Protein AF-A0A8X7U1P2-F1 (afdb_monomer_lite)

InterPro domains:
  IPR008591 GINS complex subunit Sld5 [PTHR21206] (61-214)
  IPR021151 GINS subunit, domain A [PF05916] (132-197)
  IPR036224 GINS, helical bundle-like domain superfamily [SSF158573] (78-210)
  IPR038749 GINS complex protein Sld5, alpha-helical domain [cd11711] (82-200)

Foldseek 3Di:
DDDDDDDDDDDDPDDDPDDDPDPPPPDDPLLVVVCVVPVDDPVVSVVVVVVVVVVVVVVVVVVVVVPPDDPPVVVVVVPCPLLNVLVVLLVCLLRDLAQAADPVVSLVVLVVVLVVLVVVLVVCVVVVPDPVVSVVSVVVSVVSVCSSVSSVVSNLVRCLVCLLVCVVDPVSVNRDDPVSNVSSVVSVVVVLVVCQVPPLVVDDPVRNDPSVVVD

pLDDT: mean 76.62, std 22.88, range [31.09, 98.25]

Structure (mmCIF, N/CA/C/O backbone):
data_AF-A0A8X7U1P2-F1
#
_entry.id   AF-A0A8X7U1P2-F1
#
loop_
_atom_site.group_PDB
_atom_site.id
_atom_site.type_symbol
_atom_site.label_atom_id
_atom_site.label_alt_id
_atom_site.label_comp_id
_atom_site.label_asym_id
_atom_site.label_entity_id
_atom_site.label_seq_id
_atom_site.pdbx_PDB_ins_code
_atom_site.Cartn_x
_atom_site.Cartn_y
_atom_site.Cartn_z
_atom_site.occupancy
_atom_site.B_iso_or_equiv
_atom_site.auth_seq_id
_atom_site.auth_comp_id
_atom_site.auth_asym_id
_atom_site.auth_atom_id
_atom_site.pdbx_PDB_model_num
ATOM 1 N N . MET A 1 1 ? -89.491 -0.467 7.105 1.00 36.22 1 MET A N 1
ATOM 2 C CA . MET A 1 1 ? -90.296 -1.597 6.590 1.00 36.22 1 MET A CA 1
ATOM 3 C C . MET A 1 1 ? -89.654 -2.106 5.305 1.00 36.22 1 MET A C 1
ATOM 5 O O . MET A 1 1 ? -89.439 -1.279 4.438 1.00 36.22 1 MET A O 1
ATOM 9 N N . ARG A 1 2 ? -89.363 -3.421 5.239 1.00 35.81 2 ARG A N 1
ATOM 10 C CA . ARG A 1 2 ? -89.472 -4.329 4.066 1.00 35.81 2 ARG A CA 1
ATOM 11 C C . ARG A 1 2 ? -88.849 -3.853 2.735 1.00 35.81 2 ARG A C 1
ATOM 13 O O . ARG A 1 2 ? -89.347 -2.921 2.133 1.00 35.81 2 ARG A O 1
ATOM 20 N N . HIS A 1 3 ? -87.725 -4.419 2.287 1.00 36.16 3 HIS A N 1
ATOM 21 C CA . HIS A 1 3 ? -87.561 -5.649 1.464 1.00 36.16 3 HIS A CA 1
ATOM 22 C C . HIS A 1 3 ? -86.930 -5.222 0.118 1.00 36.16 3 HIS A C 1
ATOM 24 O O . HIS A 1 3 ? -87.474 -4.367 -0.562 1.00 36.16 3 HIS A O 1
ATOM 30 N N . LEU A 1 4 ? -85.653 -5.545 -0.129 1.00 37.44 4 LEU A N 1
ATOM 31 C CA . LEU A 1 4 ? -85.166 -6.703 -0.907 1.00 37.44 4 LEU A CA 1
ATOM 32 C C . LEU A 1 4 ? -85.674 -6.733 -2.359 1.00 37.44 4 LEU A C 1
ATOM 34 O O . LEU A 1 4 ? -86.851 -7.002 -2.571 1.00 37.44 4 LEU A O 1
ATOM 38 N N . ASN A 1 5 ? -84.766 -6.588 -3.339 1.00 32.84 5 ASN A N 1
ATOM 39 C CA . ASN A 1 5 ? -84.363 -7.715 -4.200 1.00 32.84 5 ASN A CA 1
ATOM 40 C C . ASN A 1 5 ? -83.304 -7.355 -5.272 1.00 32.84 5 ASN A C 1
ATOM 42 O O . ASN A 1 5 ? -83.537 -6.488 -6.101 1.00 32.84 5 ASN A O 1
ATOM 46 N N . THR A 1 6 ? -82.187 -8.109 -5.221 1.00 41.03 6 THR A N 1
ATOM 47 C CA . THR A 1 6 ? -81.435 -8.796 -6.311 1.00 41.03 6 THR A CA 1
ATOM 48 C C . THR A 1 6 ? -80.969 -7.992 -7.542 1.00 41.03 6 THR A C 1
ATOM 50 O O . THR A 1 6 ? -81.719 -7.219 -8.105 1.00 41.03 6 THR A O 1
ATOM 53 N N . VAL A 1 7 ? -79.745 -8.161 -8.060 1.00 39.25 7 VAL A N 1
ATOM 54 C CA . VAL A 1 7 ? -79.280 -9.357 -8.794 1.00 39.25 7 VAL A CA 1
ATOM 55 C C . VAL A 1 7 ? -77.752 -9.513 -8.720 1.00 39.25 7 VAL A C 1
ATOM 57 O O . VAL A 1 7 ? -76.987 -8.559 -8.647 1.00 39.25 7 VAL A O 1
ATOM 60 N N . TRP A 1 8 ? -77.347 -10.779 -8.726 1.00 31.09 8 TRP A N 1
ATOM 61 C CA . TRP A 1 8 ? -75.999 -11.320 -8.694 1.00 31.09 8 TRP A CA 1
ATOM 62 C C . TRP A 1 8 ? -75.150 -11.004 -9.936 1.00 31.09 8 TRP A C 1
ATOM 64 O O . TRP A 1 8 ? -75.587 -11.236 -11.058 1.00 31.09 8 TRP A O 1
ATOM 74 N N . ALA A 1 9 ? -73.871 -10.695 -9.720 1.00 37.59 9 ALA A N 1
ATOM 75 C CA . ALA A 1 9 ? -72.794 -11.128 -10.605 1.00 37.59 9 ALA A CA 1
ATOM 76 C C . ALA A 1 9 ? -71.622 -11.608 -9.739 1.00 37.59 9 ALA A C 1
ATOM 78 O O . ALA A 1 9 ? -70.936 -10.836 -9.073 1.00 37.59 9 ALA A O 1
ATOM 79 N N . LYS A 1 10 ? -71.454 -12.930 -9.708 1.00 41.12 10 LYS A N 1
ATOM 80 C CA . LYS A 1 10 ? -70.290 -13.612 -9.154 1.00 41.12 10 LYS A CA 1
ATOM 81 C C . LYS A 1 10 ? -69.106 -13.388 -10.095 1.00 41.12 10 LYS A C 1
ATOM 83 O O . LYS A 1 10 ? -69.122 -13.930 -11.193 1.00 41.12 10 LYS A O 1
ATOM 88 N N . THR A 1 11 ? -68.055 -12.728 -9.618 1.00 37.03 11 THR A N 1
ATOM 89 C CA . THR A 1 11 ? -66.701 -12.959 -10.137 1.00 37.03 11 THR A CA 1
ATOM 90 C C . THR A 1 11 ? -65.763 -13.155 -8.958 1.00 37.03 11 THR A C 1
ATOM 92 O O . THR A 1 11 ? -65.252 -12.217 -8.355 1.00 37.03 11 THR A O 1
ATOM 95 N N . THR A 1 12 ? -65.575 -14.418 -8.598 1.00 37.50 12 THR A N 1
ATOM 96 C CA . THR A 1 12 ? -64.535 -14.868 -7.681 1.00 37.50 12 THR A CA 1
ATOM 97 C C . THR A 1 12 ? -63.193 -14.766 -8.408 1.00 37.50 12 THR A C 1
ATOM 99 O O . THR A 1 12 ? -62.860 -15.650 -9.192 1.00 37.50 12 THR A O 1
ATOM 102 N N . ILE A 1 13 ? -62.414 -13.707 -8.171 1.00 36.09 13 ILE A N 1
ATOM 103 C CA . ILE A 1 13 ? -60.981 -13.724 -8.494 1.00 36.09 13 ILE A CA 1
ATOM 104 C C . ILE A 1 13 ? -60.263 -14.269 -7.266 1.00 36.09 13 ILE A C 1
ATOM 106 O O . ILE A 1 13 ? -60.098 -13.607 -6.245 1.00 36.09 13 ILE A O 1
ATOM 110 N N . THR A 1 14 ? -59.902 -15.541 -7.368 1.00 40.97 14 THR A N 1
ATOM 111 C CA . THR A 1 14 ? -59.084 -16.272 -6.409 1.00 40.97 14 THR A CA 1
ATOM 112 C C . THR A 1 14 ? -57.728 -15.592 -6.235 1.00 40.97 14 THR A C 1
ATOM 114 O O . THR A 1 14 ? -56.960 -15.484 -7.192 1.00 40.97 14 THR A O 1
ATOM 117 N N . LEU A 1 15 ? -57.406 -15.206 -5.000 1.00 38.78 15 LEU A N 1
ATOM 118 C CA . LEU A 1 15 ? -56.040 -14.941 -4.559 1.00 38.78 15 LEU A CA 1
ATOM 119 C C . LEU A 1 15 ? -55.185 -16.197 -4.800 1.00 38.78 15 LEU A C 1
ATOM 121 O O . LEU A 1 15 ? -55.429 -17.244 -4.200 1.00 38.78 15 LEU A O 1
ATOM 125 N N . ARG A 1 16 ? -54.163 -16.094 -5.656 1.00 33.75 16 ARG A N 1
ATOM 126 C CA . ARG A 1 16 ? -52.987 -16.972 -5.599 1.00 33.75 16 ARG A CA 1
ATOM 127 C C . ARG A 1 16 ? -51.753 -16.115 -5.319 1.00 33.75 16 ARG A C 1
ATOM 129 O O . ARG A 1 16 ? -51.439 -15.254 -6.139 1.00 33.75 16 ARG A O 1
ATOM 136 N N . PRO A 1 17 ? -51.015 -16.366 -4.225 1.00 44.47 17 PRO A N 1
ATOM 137 C CA . PRO A 1 17 ? -49.672 -15.844 -4.071 1.00 44.47 17 PRO A CA 1
ATOM 138 C C . PRO A 1 17 ? -48.761 -16.730 -4.921 1.00 44.47 17 PRO A C 1
ATOM 140 O O . PRO A 1 17 ? -48.526 -17.892 -4.598 1.00 44.47 17 PRO A O 1
ATOM 143 N N . ASN A 1 18 ? -48.300 -16.229 -6.064 1.00 33.19 18 ASN A N 1
ATOM 144 C CA . ASN A 1 18 ? -47.325 -16.963 -6.859 1.00 33.19 18 ASN A CA 1
ATOM 145 C C . ASN A 1 18 ? -46.391 -16.004 -7.594 1.00 33.19 18 ASN A C 1
ATOM 147 O O . ASN A 1 18 ? -46.670 -15.593 -8.717 1.00 33.19 18 ASN A O 1
ATOM 151 N N . LYS A 1 19 ? -45.274 -15.659 -6.954 1.00 37.31 19 LYS A N 1
ATOM 152 C CA . LYS A 1 19 ? -43.947 -16.161 -7.340 1.00 37.31 19 LYS A CA 1
ATOM 153 C C . LYS A 1 19 ? -42.890 -15.596 -6.385 1.00 37.31 19 LYS A C 1
ATOM 155 O O . LYS A 1 19 ? -42.835 -14.411 -6.090 1.00 37.31 19 LYS A O 1
ATOM 160 N N . SER A 1 20 ? -42.098 -16.529 -5.885 1.00 36.28 20 SER A N 1
ATOM 161 C CA . SER A 1 20 ? -40.942 -16.439 -4.994 1.00 36.28 20 SER A CA 1
ATOM 162 C C . SER A 1 20 ? -39.980 -15.244 -5.178 1.00 36.28 20 SER A C 1
ATOM 164 O O . SER A 1 20 ? -39.696 -14.861 -6.315 1.00 36.28 20 SER A O 1
ATOM 166 N N . PRO A 1 21 ? -39.332 -14.780 -4.090 1.00 44.56 21 PRO A N 1
ATOM 167 C CA . PRO A 1 21 ? -38.216 -13.836 -4.123 1.00 44.56 21 PRO A CA 1
ATOM 168 C C . PRO A 1 21 ? -36.933 -14.549 -4.580 1.00 44.56 21 PRO A C 1
ATOM 170 O O . PRO A 1 21 ? -36.214 -15.125 -3.769 1.00 44.56 21 PRO A O 1
ATOM 173 N N . GLN A 1 22 ? -36.657 -14.584 -5.886 1.00 35.91 22 GLN A N 1
ATOM 174 C CA . GLN A 1 22 ? -35.473 -15.286 -6.421 1.00 35.91 22 GLN A CA 1
ATOM 175 C C . GLN A 1 22 ? -34.738 -14.545 -7.554 1.00 35.91 22 GLN A C 1
ATOM 177 O O . GLN A 1 22 ? -33.993 -15.165 -8.303 1.00 35.91 22 GLN A O 1
ATOM 182 N N . VAL A 1 23 ? -34.881 -13.221 -7.682 1.00 41.00 23 VAL A N 1
ATOM 183 C CA . VAL A 1 23 ? -34.189 -12.469 -8.759 1.00 41.00 23 VAL A CA 1
ATOM 184 C C . VAL A 1 23 ? -32.860 -11.837 -8.307 1.00 41.00 23 VAL A C 1
ATOM 186 O O . VAL A 1 23 ? -32.078 -11.376 -9.127 1.00 41.00 23 VAL A O 1
ATOM 189 N N . TRP A 1 24 ? -32.502 -11.923 -7.023 1.00 42.03 24 TRP A N 1
ATOM 190 C CA . TRP A 1 24 ? -31.292 -11.274 -6.489 1.00 42.03 24 TRP A CA 1
ATOM 191 C C . TRP A 1 24 ? -30.139 -12.239 -6.162 1.00 42.03 24 TRP A C 1
ATOM 193 O O . TRP A 1 24 ? -29.345 -11.971 -5.268 1.00 42.03 24 TRP A O 1
ATOM 203 N N . ARG A 1 25 ? -30.023 -13.379 -6.862 1.00 35.75 25 ARG A N 1
ATOM 204 C CA . ARG A 1 25 ? -28.942 -14.368 -6.624 1.00 35.75 25 ARG A CA 1
ATOM 205 C C . ARG A 1 25 ? -27.804 -14.368 -7.651 1.00 35.75 25 ARG A C 1
ATOM 207 O O . ARG A 1 25 ? -26.942 -15.237 -7.595 1.00 35.75 25 ARG A O 1
ATOM 214 N N . ARG A 1 26 ? -27.763 -13.401 -8.570 1.00 42.75 26 ARG A N 1
ATOM 215 C CA . ARG A 1 26 ? -26.685 -13.274 -9.572 1.00 42.75 26 ARG A CA 1
ATOM 216 C C . ARG A 1 26 ? -26.229 -11.827 -9.769 1.00 42.75 26 ARG A C 1
ATOM 218 O O . ARG A 1 26 ? -26.106 -11.357 -10.893 1.00 42.75 26 ARG A O 1
ATOM 225 N N . ILE A 1 27 ? -25.991 -11.116 -8.672 1.00 41.12 27 ILE A N 1
ATOM 226 C CA . ILE A 1 27 ? -25.246 -9.853 -8.710 1.00 41.12 27 ILE A CA 1
ATOM 227 C C . ILE A 1 27 ? -23.897 -10.119 -8.039 1.00 41.12 27 ILE A C 1
ATOM 229 O O . ILE A 1 27 ? -23.894 -10.553 -6.884 1.00 41.12 27 ILE A O 1
ATOM 233 N N . PRO A 1 28 ? -22.754 -9.897 -8.715 1.00 50.47 28 PRO A N 1
ATOM 234 C CA . PRO A 1 28 ? -21.459 -9.884 -8.049 1.00 50.47 28 PRO A CA 1
ATOM 235 C C . PRO A 1 28 ? -21.508 -8.857 -6.913 1.00 50.47 28 PRO A C 1
ATOM 237 O O . PRO A 1 28 ? -21.867 -7.702 -7.138 1.00 50.47 28 PRO A O 1
ATOM 240 N N . THR A 1 29 ? -21.144 -9.247 -5.693 1.00 51.06 29 THR A N 1
ATOM 241 C CA . THR A 1 29 ? -21.222 -8.418 -4.469 1.00 51.06 29 THR A CA 1
ATOM 242 C C . THR A 1 29 ? -20.563 -7.034 -4.594 1.00 51.06 29 THR A C 1
ATOM 244 O O . THR A 1 29 ? -20.924 -6.109 -3.869 1.00 51.06 29 THR A O 1
ATOM 247 N N . ARG A 1 30 ? -19.663 -6.848 -5.570 1.00 48.84 30 ARG A N 1
ATOM 248 C CA . ARG A 1 30 ? -19.050 -5.560 -5.933 1.00 48.84 30 ARG A CA 1
ATOM 249 C C . ARG A 1 30 ? -20.026 -4.508 -6.479 1.00 48.84 30 ARG A C 1
ATOM 251 O O . ARG A 1 30 ? -19.850 -3.329 -6.188 1.00 48.84 30 ARG A O 1
ATOM 258 N N . LEU A 1 31 ? -21.045 -4.907 -7.243 1.00 48.41 31 LEU A N 1
ATOM 259 C CA . LEU A 1 31 ? -21.994 -3.983 -7.888 1.00 48.41 31 LEU A CA 1
ATOM 260 C C . LEU A 1 31 ? -23.001 -3.389 -6.893 1.00 48.41 31 LEU A C 1
ATOM 262 O O . LEU A 1 31 ? -23.376 -2.224 -7.008 1.00 48.41 31 LEU A O 1
ATOM 266 N N . PHE A 1 32 ? -23.366 -4.152 -5.862 1.00 44.66 32 PHE A N 1
ATOM 267 C CA . PHE A 1 32 ? -24.304 -3.705 -4.830 1.00 44.66 32 PHE A CA 1
ATOM 268 C C . PHE A 1 32 ? -23.710 -2.589 -3.947 1.00 44.66 32 PHE A C 1
ATOM 270 O O . PHE A 1 32 ? -24.407 -1.654 -3.562 1.00 44.66 32 PHE A O 1
ATOM 277 N N . LEU A 1 33 ? -22.399 -2.647 -3.675 1.00 50.00 33 LEU A N 1
ATOM 278 C CA . LEU A 1 33 ? -21.693 -1.674 -2.831 1.00 50.00 33 LEU A CA 1
ATOM 279 C C . LEU A 1 33 ? -21.330 -0.370 -3.560 1.00 50.00 33 LEU A C 1
ATOM 281 O O . LEU A 1 33 ? -21.225 0.674 -2.918 1.00 50.00 33 LEU A O 1
ATOM 285 N N . PHE A 1 34 ? -21.156 -0.401 -4.886 1.00 44.94 34 PHE A N 1
ATOM 286 C CA . PHE A 1 34 ? -20.872 0.801 -5.678 1.00 44.94 34 PHE A CA 1
ATOM 287 C C . PHE A 1 34 ? -22.129 1.667 -5.871 1.00 44.94 34 PHE A C 1
ATOM 289 O O . PHE A 1 34 ? -22.078 2.873 -5.640 1.00 44.94 34 PHE A O 1
ATOM 296 N N . ALA A 1 35 ? -23.275 1.049 -6.178 1.00 39.22 35 ALA A N 1
ATOM 297 C CA . ALA A 1 35 ? -24.558 1.744 -6.314 1.00 39.22 35 ALA A CA 1
ATOM 298 C C . ALA A 1 35 ? -25.057 2.344 -4.983 1.00 39.22 35 ALA A C 1
ATOM 300 O O . ALA A 1 35 ? -25.523 3.482 -4.948 1.00 39.22 35 ALA A O 1
ATOM 301 N N . ALA A 1 36 ? -24.884 1.618 -3.871 1.00 47.34 36 ALA A N 1
ATOM 302 C CA . ALA A 1 36 ? -25.290 2.080 -2.541 1.00 47.34 36 ALA A CA 1
ATOM 303 C C . ALA A 1 36 ? -24.453 3.263 -2.011 1.00 47.34 36 ALA A C 1
ATOM 305 O O . ALA A 1 36 ? -24.915 3.999 -1.143 1.00 47.34 36 ALA A O 1
ATOM 306 N N . ARG A 1 37 ? -23.230 3.467 -2.522 1.00 45.41 37 ARG A N 1
ATOM 307 C CA . ARG A 1 37 ? -22.307 4.518 -2.056 1.00 45.41 37 ARG A CA 1
ATOM 308 C C . ARG A 1 37 ? -22.493 5.869 -2.760 1.00 45.41 37 ARG A C 1
ATOM 310 O O . ARG A 1 37 ? -21.943 6.860 -2.290 1.00 45.41 37 ARG A O 1
ATOM 317 N N . PHE A 1 38 ? -23.246 5.920 -3.857 1.00 47.41 38 PHE A N 1
ATOM 318 C CA . PHE A 1 38 ? -23.369 7.111 -4.707 1.00 47.41 38 PHE A CA 1
ATOM 319 C C . PHE A 1 38 ? -24.826 7.589 -4.886 1.00 47.41 38 PHE A C 1
ATOM 321 O O . PHE A 1 38 ? -25.075 8.500 -5.667 1.00 47.41 38 PHE A O 1
ATOM 328 N N . SER A 1 39 ? -25.778 6.995 -4.150 1.00 45.66 39 SER A N 1
ATOM 329 C CA . SER A 1 39 ? -27.218 7.311 -4.204 1.00 45.66 39 SER A CA 1
ATOM 330 C C . SER A 1 39 ? -27.807 7.306 -5.623 1.00 45.66 39 SER A C 1
ATOM 332 O O . SER A 1 39 ? -28.641 8.150 -5.946 1.00 45.66 39 SER A O 1
ATOM 334 N N . LEU A 1 40 ? -27.376 6.362 -6.470 1.00 54.84 40 LEU A N 1
ATOM 335 C CA . LEU A 1 40 ? -27.923 6.217 -7.822 1.00 54.84 40 LEU A CA 1
ATOM 336 C C . LEU A 1 40 ? -29.397 5.802 -7.766 1.00 54.84 40 LEU A C 1
ATOM 338 O O . LEU A 1 40 ? -29.803 4.948 -6.972 1.00 54.84 40 LEU A O 1
ATOM 342 N N . THR A 1 41 ? -30.189 6.387 -8.654 1.00 62.38 41 THR A N 1
ATOM 343 C CA . THR A 1 41 ? -31.586 6.012 -8.873 1.00 62.38 41 THR A CA 1
ATOM 344 C C . THR A 1 41 ? -31.680 4.629 -9.528 1.00 62.38 41 THR A C 1
ATOM 346 O O . THR A 1 41 ? -30.751 4.175 -10.197 1.00 62.38 41 THR A O 1
ATOM 349 N N . ALA A 1 42 ? -32.815 3.939 -9.366 1.00 59.56 42 ALA A N 1
ATOM 350 C CA . ALA A 1 42 ? -33.014 2.584 -9.903 1.00 59.56 42 ALA A CA 1
ATOM 351 C C . ALA A 1 42 ? -32.823 2.480 -11.434 1.00 59.56 42 ALA A C 1
ATOM 353 O O . ALA A 1 42 ? -32.497 1.414 -11.942 1.00 59.56 42 ALA A O 1
ATOM 354 N N . SER A 1 43 ? -32.983 3.584 -12.171 1.00 61.03 43 SER A N 1
ATOM 355 C CA . SER A 1 43 ? -32.711 3.642 -13.611 1.00 61.03 43 SER A CA 1
ATOM 356 C C . SER A 1 43 ? -31.218 3.679 -13.953 1.00 61.03 43 SER A C 1
ATOM 358 O O . SER A 1 43 ? -30.818 3.136 -14.977 1.00 61.03 43 SER A O 1
ATOM 360 N N . GLU A 1 44 ? -30.385 4.288 -13.107 1.00 56.06 44 GLU A N 1
ATOM 361 C CA . GLU A 1 44 ? -28.939 4.427 -13.344 1.00 56.06 44 GLU A CA 1
ATOM 362 C C . GLU A 1 44 ? -28.169 3.150 -12.970 1.00 56.06 44 GLU A C 1
ATOM 364 O O . GLU A 1 44 ? -27.108 2.859 -13.524 1.00 56.06 44 GLU A O 1
ATOM 369 N N . THR A 1 45 ? -28.711 2.342 -12.055 1.00 56.12 45 THR A N 1
ATOM 370 C CA . THR A 1 45 ? -28.154 1.021 -11.734 1.00 56.12 45 THR A CA 1
ATOM 371 C C . THR A 1 45 ? -28.416 0.010 -12.848 1.00 56.12 45 THR A C 1
ATOM 373 O O . THR A 1 45 ? -27.548 -0.814 -13.130 1.00 56.12 45 THR A O 1
ATOM 376 N N . GLU A 1 46 ? -29.558 0.095 -13.537 1.00 63.19 46 GLU A N 1
ATOM 377 C CA . GLU A 1 46 ? -29.882 -0.771 -14.677 1.00 63.19 46 GLU A CA 1
ATOM 378 C C . GLU A 1 46 ? -29.013 -0.490 -15.908 1.00 63.19 46 GLU A C 1
ATOM 380 O O . GLU A 1 46 ? -28.583 -1.435 -16.575 1.00 63.19 46 GLU A O 1
ATOM 385 N N . THR A 1 47 ? -28.713 0.779 -16.206 1.00 62.25 47 THR A N 1
ATOM 386 C CA . THR A 1 47 ? -27.797 1.144 -17.302 1.00 62.25 47 THR A CA 1
ATOM 387 C C . THR A 1 47 ? -26.382 0.667 -17.004 1.00 62.25 47 THR A C 1
ATOM 389 O O . THR A 1 47 ? -25.779 -0.023 -17.820 1.00 62.25 47 THR A O 1
ATOM 392 N N . PHE A 1 48 ? -25.895 0.910 -15.787 1.00 50.94 48 PHE A N 1
ATOM 393 C CA . PHE A 1 48 ? -24.571 0.464 -15.360 1.00 50.94 48 PHE A CA 1
ATOM 394 C C . PHE A 1 48 ? -24.436 -1.068 -15.351 1.00 50.94 48 PHE A C 1
ATOM 396 O O . PHE A 1 48 ? -23.393 -1.617 -15.702 1.00 50.94 48 PHE A O 1
ATOM 403 N N . GLN A 1 49 ? -25.502 -1.782 -14.984 1.00 52.22 49 GLN A N 1
ATOM 404 C CA . GLN A 1 49 ? -25.525 -3.242 -14.984 1.00 52.22 49 GLN A CA 1
ATOM 405 C C . GLN A 1 49 ? -25.562 -3.828 -16.402 1.00 52.22 49 GLN A C 1
ATOM 407 O O . GLN A 1 49 ? -24.945 -4.869 -16.633 1.00 52.22 49 GLN A O 1
ATOM 412 N N . ARG A 1 50 ? -26.223 -3.160 -17.358 1.00 65.75 50 ARG A N 1
ATOM 413 C CA . ARG A 1 50 ? -26.149 -3.520 -18.784 1.00 65.75 50 ARG A CA 1
ATOM 414 C C . ARG A 1 50 ? -24.747 -3.297 -19.339 1.00 65.75 50 ARG A C 1
ATOM 416 O O . ARG A 1 50 ? -24.211 -4.217 -19.946 1.00 65.75 50 ARG A O 1
ATOM 423 N N . ASP A 1 51 ? -24.130 -2.159 -19.038 1.00 63.78 51 ASP A N 1
ATOM 424 C CA . ASP A 1 51 ? -22.776 -1.834 -19.502 1.00 63.78 51 ASP A CA 1
ATOM 425 C C . ASP A 1 51 ? -21.724 -2.797 -18.927 1.00 63.78 51 ASP A C 1
ATOM 427 O O . ASP A 1 51 ? -20.811 -3.230 -19.630 1.00 63.78 51 ASP A O 1
ATOM 431 N N . TYR A 1 52 ? -21.878 -3.200 -17.661 1.00 60.25 52 TYR A N 1
ATOM 432 C CA . TYR A 1 52 ? -21.013 -4.200 -17.032 1.00 60.25 52 TYR A CA 1
ATOM 433 C C . TYR A 1 52 ? -21.184 -5.591 -17.665 1.00 60.25 52 TYR A C 1
ATOM 435 O O . TYR A 1 52 ? -20.201 -6.256 -17.980 1.00 60.25 52 TYR A O 1
ATOM 443 N N . GLN A 1 53 ? -22.428 -6.030 -17.888 1.00 64.44 53 GLN A N 1
ATOM 444 C CA . GLN A 1 53 ? -22.706 -7.320 -18.534 1.00 64.44 53 GLN A CA 1
ATOM 445 C C . GLN A 1 53 ? -22.265 -7.354 -19.999 1.00 64.44 53 GLN A C 1
ATOM 447 O O . GLN A 1 53 ? -21.923 -8.419 -20.511 1.00 64.44 53 GLN A O 1
ATOM 452 N N . GLN A 1 54 ? -22.290 -6.209 -20.673 1.00 70.00 54 GLN A N 1
ATOM 453 C CA . GLN A 1 54 ? -21.833 -6.073 -22.046 1.00 70.00 54 GLN A CA 1
ATOM 454 C C . GLN A 1 54 ? -20.304 -6.141 -22.127 1.00 70.00 54 GLN A C 1
ATOM 456 O O . GLN A 1 54 ? -19.788 -6.916 -22.928 1.00 70.00 54 GLN A O 1
ATOM 461 N N . ARG A 1 55 ? -19.589 -5.480 -21.206 1.00 62.16 55 ARG A N 1
ATOM 462 C CA . ARG A 1 55 ? -18.130 -5.623 -21.080 1.00 62.16 55 ARG A CA 1
ATOM 463 C C . ARG A 1 55 ? -17.675 -7.044 -20.757 1.00 62.16 55 ARG A C 1
ATOM 465 O O . ARG A 1 55 ? -16.688 -7.482 -21.331 1.00 62.16 55 ARG A O 1
ATOM 472 N N . GLU A 1 56 ? -18.373 -7.775 -19.884 1.00 58.59 56 GLU A N 1
ATOM 473 C CA . GLU A 1 56 ? -17.998 -9.172 -19.604 1.00 58.59 56 GLU A CA 1
ATOM 474 C C . GLU A 1 56 ? -18.202 -10.087 -20.819 1.00 58.59 56 GLU A C 1
ATOM 476 O O . GLU A 1 56 ? -17.384 -10.974 -21.040 1.00 58.59 56 GLU A O 1
ATOM 481 N N . ARG A 1 57 ? -19.243 -9.869 -21.637 1.00 62.25 57 ARG A N 1
ATOM 482 C CA . ARG A 1 57 ? -19.417 -10.634 -22.887 1.00 62.25 57 ARG A CA 1
ATOM 483 C C . ARG A 1 57 ? -18.331 -10.316 -23.909 1.00 62.25 57 ARG A C 1
ATOM 485 O O . ARG A 1 57 ? -17.790 -11.231 -24.522 1.00 62.25 57 ARG A O 1
ATOM 492 N N . GLU A 1 58 ? -17.988 -9.040 -24.047 1.00 67.81 58 GLU A N 1
ATOM 493 C CA . GLU A 1 58 ? -16.912 -8.592 -24.933 1.00 67.81 58 GLU A CA 1
ATOM 494 C C . GLU A 1 58 ? -15.550 -9.160 -24.490 1.00 67.81 58 GLU A C 1
ATOM 496 O O . GLU A 1 58 ? -14.795 -9.649 -25.327 1.00 67.81 58 GLU A O 1
ATOM 501 N N . GLU A 1 59 ? -15.258 -9.205 -23.184 1.00 59.62 59 GLU A N 1
ATOM 502 C CA . GLU A 1 59 ? -14.052 -9.855 -22.646 1.00 59.62 59 GLU A CA 1
ATOM 503 C C . GLU A 1 59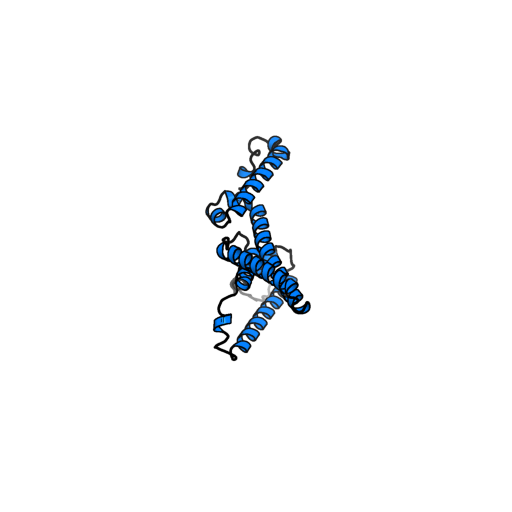 ? -14.038 -11.374 -22.897 1.00 59.62 59 GLU A C 1
ATOM 505 O O . GLU A 1 59 ? -12.990 -11.918 -23.248 1.00 59.62 59 GLU A O 1
ATOM 510 N N . THR A 1 60 ? -15.176 -12.071 -22.781 1.00 59.19 60 THR A N 1
ATOM 511 C CA . THR A 1 60 ? -15.238 -13.518 -23.060 1.00 59.19 60 THR A CA 1
ATOM 512 C C . THR A 1 60 ? -15.067 -13.858 -24.541 1.00 59.19 60 THR A C 1
ATOM 514 O O . THR A 1 60 ? -14.411 -14.851 -24.858 1.00 59.19 60 THR A O 1
ATOM 517 N N . ASP A 1 61 ? -15.589 -13.026 -25.447 1.00 63.03 61 ASP A N 1
ATOM 518 C CA . ASP A 1 61 ? -15.448 -13.224 -26.895 1.00 63.03 61 ASP A CA 1
ATOM 519 C C . ASP A 1 61 ? -14.009 -12.930 -27.364 1.00 63.03 61 ASP A C 1
ATOM 521 O O . ASP A 1 61 ? -13.453 -13.665 -28.185 1.00 63.03 61 ASP A O 1
ATOM 525 N N . LEU A 1 62 ? -13.356 -11.921 -26.773 1.00 62.16 62 LEU A N 1
ATOM 526 C CA . LEU A 1 62 ? -11.933 -11.625 -26.987 1.00 62.16 62 LEU A CA 1
ATOM 527 C C . LEU A 1 62 ? -11.024 -12.771 -26.508 1.00 62.16 62 LEU A C 1
ATOM 529 O O . LEU A 1 62 ? -10.033 -13.090 -27.164 1.00 62.16 62 LEU A O 1
ATOM 533 N N . MET A 1 63 ? -11.369 -13.425 -25.394 1.00 57.16 63 MET A N 1
ATOM 534 C CA . MET A 1 63 ? -10.619 -14.578 -24.878 1.00 57.16 63 MET A CA 1
ATOM 535 C C . MET A 1 63 ? -10.800 -15.842 -25.728 1.00 57.16 63 MET A C 1
ATOM 537 O O . MET A 1 63 ? -9.840 -16.590 -25.907 1.00 57.16 63 MET A O 1
ATOM 541 N N . ALA A 1 64 ? -11.992 -16.072 -26.288 1.00 62.25 64 ALA A N 1
ATOM 542 C CA . ALA A 1 64 ? -12.246 -17.207 -27.178 1.00 62.25 64 ALA A CA 1
ATOM 543 C C . ALA A 1 64 ? -11.457 -17.094 -28.497 1.00 62.25 64 ALA A C 1
ATOM 545 O O . ALA A 1 64 ? -10.916 -18.091 -28.980 1.00 62.25 64 ALA A O 1
ATOM 546 N N . SER A 1 65 ? -11.325 -15.876 -29.036 1.00 55.66 65 SER A N 1
ATOM 547 C CA . SER A 1 65 ? -10.616 -15.620 -30.297 1.00 55.66 65 SER A CA 1
ATOM 548 C C . SER A 1 65 ? -9.089 -15.774 -30.214 1.00 55.66 65 SER A C 1
ATOM 550 O O . SER A 1 65 ? -8.452 -15.944 -31.250 1.00 55.66 65 SER A O 1
ATOM 552 N N . ASN A 1 66 ? -8.491 -15.740 -29.017 1.00 53.34 66 ASN A N 1
ATOM 553 C CA . ASN A 1 66 ? -7.035 -15.833 -28.823 1.00 53.34 66 ASN A CA 1
ATOM 554 C C . ASN A 1 66 ? -6.508 -17.273 -28.663 1.00 53.34 66 ASN A C 1
ATOM 556 O O . ASN A 1 66 ? -5.304 -17.469 -28.515 1.00 53.34 66 ASN A O 1
ATOM 560 N N . SER A 1 67 ? -7.383 -18.281 -28.678 1.00 50.28 67 SER A N 1
ATOM 561 C CA . SER A 1 67 ? -7.024 -19.674 -28.367 1.00 50.28 67 SER A CA 1
ATOM 562 C C . SER A 1 67 ? -6.338 -20.456 -29.504 1.00 50.28 67 SER A C 1
ATOM 564 O O . SER A 1 67 ? -5.903 -21.580 -29.270 1.00 50.28 67 SER A O 1
ATOM 566 N N . ASP A 1 68 ? -6.186 -19.874 -30.702 1.00 53.41 68 ASP A N 1
ATOM 567 C CA . ASP A 1 68 ? -5.710 -20.585 -31.907 1.00 53.41 68 ASP A CA 1
ATOM 568 C C . ASP A 1 68 ? -4.270 -20.233 -32.350 1.00 53.41 68 ASP A C 1
ATOM 570 O O . ASP A 1 68 ? -3.790 -20.730 -33.364 1.00 53.41 68 ASP A O 1
ATOM 574 N N . MET A 1 69 ? -3.531 -19.393 -31.609 1.00 48.56 69 MET A N 1
ATOM 575 C CA . MET A 1 69 ? -2.175 -18.973 -32.008 1.00 48.56 69 MET A CA 1
ATOM 576 C C . MET A 1 69 ? -1.153 -19.072 -30.862 1.00 48.56 69 MET A C 1
ATOM 578 O O . MET A 1 69 ? -1.078 -18.197 -30.008 1.00 48.56 69 MET A O 1
ATOM 582 N N . GLY A 1 70 ? -0.303 -20.111 -30.905 1.00 47.03 70 GLY A N 1
ATOM 583 C CA . GLY A 1 70 ? 1.055 -20.089 -30.329 1.00 47.03 70 GLY A CA 1
ATOM 584 C C . GLY A 1 70 ? 1.259 -20.732 -28.949 1.00 47.03 70 GLY A C 1
ATOM 585 O O . GLY A 1 70 ? 1.456 -20.037 -27.959 1.00 47.03 70 GLY A O 1
ATOM 586 N N . SER A 1 71 ? 1.339 -22.066 -28.872 1.00 54.22 71 SER A N 1
ATOM 587 C CA . SER A 1 71 ? 1.516 -22.783 -27.593 1.00 54.22 71 SER A CA 1
ATOM 588 C C . SER A 1 71 ? 2.927 -22.733 -26.979 1.00 54.22 71 SER A C 1
ATOM 590 O O . SER A 1 71 ? 3.093 -23.195 -25.859 1.00 54.22 71 SER A O 1
ATOM 592 N N . ALA A 1 72 ? 3.951 -22.223 -27.675 1.00 48.38 72 ALA A N 1
ATOM 593 C CA . ALA A 1 72 ? 5.339 -22.233 -27.177 1.00 48.38 72 ALA A CA 1
ATOM 594 C C . ALA A 1 72 ? 5.804 -20.887 -26.586 1.00 48.38 72 ALA A C 1
ATOM 596 O O . ALA A 1 72 ? 6.687 -20.869 -25.735 1.00 48.38 72 ALA A O 1
ATOM 597 N N . ASP A 1 73 ? 5.181 -19.775 -26.987 1.00 48.00 73 ASP A N 1
ATOM 598 C CA . ASP A 1 73 ? 5.420 -18.436 -26.416 1.00 48.00 73 ASP A CA 1
ATOM 599 C C . ASP A 1 73 ? 4.463 -18.149 -25.235 1.00 48.00 73 ASP A C 1
ATOM 601 O O . ASP A 1 73 ? 4.716 -17.320 -24.361 1.00 48.00 73 ASP A O 1
ATOM 605 N N . PHE A 1 74 ? 3.371 -18.920 -25.159 1.00 45.25 74 PHE A N 1
ATOM 606 C CA . PHE A 1 74 ? 2.369 -18.865 -24.098 1.00 45.25 74 PHE A CA 1
ATOM 607 C C . PHE A 1 74 ? 2.912 -19.296 -22.727 1.00 45.25 74 PHE A C 1
ATOM 609 O O . PHE A 1 74 ? 2.498 -18.737 -21.721 1.00 45.25 74 PHE A O 1
ATOM 616 N N . GLU A 1 75 ? 3.865 -20.231 -22.660 1.00 41.34 75 GLU A N 1
ATOM 617 C CA . GLU A 1 75 ? 4.432 -20.722 -21.390 1.00 41.34 75 GLU A CA 1
ATOM 618 C C . GLU A 1 75 ? 5.294 -19.647 -20.684 1.00 41.34 75 GLU A C 1
ATOM 620 O O . GLU A 1 75 ? 5.274 -19.532 -19.461 1.00 41.34 75 GLU A O 1
ATOM 625 N N . SER A 1 76 ? 5.984 -18.793 -21.454 1.00 41.28 76 SER A N 1
ATOM 626 C CA . SER A 1 76 ? 6.743 -17.632 -20.949 1.00 41.28 76 SER A CA 1
ATOM 627 C C . SER A 1 76 ? 5.815 -16.482 -20.524 1.00 41.28 76 SER A C 1
ATOM 629 O O . SER A 1 76 ? 6.028 -15.826 -19.505 1.00 41.28 76 SER A O 1
ATOM 631 N N . LEU A 1 77 ? 4.702 -16.300 -21.242 1.00 41.81 77 LEU A N 1
ATOM 632 C CA . LEU A 1 77 ? 3.605 -15.400 -20.861 1.00 41.81 77 LEU A CA 1
ATOM 633 C C . LEU A 1 77 ? 2.722 -15.960 -19.725 1.00 41.81 77 LEU A C 1
ATOM 635 O O . LEU A 1 77 ? 1.922 -15.223 -19.146 1.00 41.81 77 LEU A O 1
ATOM 639 N N . SER A 1 78 ? 2.862 -17.249 -19.390 1.00 42.31 78 SER A N 1
ATOM 640 C CA . SER A 1 78 ? 2.074 -17.942 -18.364 1.00 42.31 78 SER A CA 1
ATOM 641 C C . SER A 1 78 ? 2.588 -17.689 -16.946 1.00 42.31 78 SER A C 1
ATOM 643 O O . SER A 1 78 ? 1.856 -17.951 -15.985 1.00 42.31 78 SER A O 1
ATOM 645 N N . SER A 1 79 ? 3.799 -17.150 -16.767 1.00 49.56 79 SER A N 1
ATOM 646 C CA . SER A 1 79 ? 4.155 -16.547 -15.485 1.00 49.56 79 SER A CA 1
ATOM 647 C C . SER A 1 79 ? 3.401 -15.228 -15.362 1.00 49.56 79 SER A C 1
ATOM 649 O O . SER A 1 79 ? 3.709 -14.260 -16.055 1.00 49.56 79 SER A O 1
ATOM 651 N N . THR A 1 80 ? 2.383 -15.182 -14.501 1.00 66.88 80 THR A N 1
ATOM 652 C CA . THR A 1 80 ? 1.684 -13.930 -14.203 1.00 66.88 80 THR A CA 1
ATOM 653 C C . THR A 1 80 ? 2.708 -12.901 -13.739 1.00 66.88 80 THR A C 1
ATOM 655 O O . THR A 1 80 ? 3.275 -13.060 -12.657 1.00 66.88 80 THR A O 1
ATOM 658 N N . SER A 1 81 ? 2.950 -11.870 -14.554 1.00 87.00 81 SER A N 1
ATOM 659 C CA . SER A 1 81 ? 3.863 -10.782 -14.203 1.00 87.00 81 SER A CA 1
ATOM 660 C C . SER A 1 81 ? 3.480 -10.199 -12.842 1.00 87.00 81 SER A C 1
ATOM 662 O O . SER A 1 81 ? 2.292 -10.044 -12.538 1.00 87.00 81 SER A O 1
ATOM 664 N N . ASP A 1 82 ? 4.474 -9.827 -12.034 1.00 91.19 82 ASP A N 1
ATOM 665 C CA . ASP A 1 82 ? 4.245 -9.162 -10.748 1.00 91.19 82 ASP A CA 1
ATOM 666 C C . ASP A 1 82 ? 3.381 -7.898 -10.910 1.00 91.19 82 ASP A C 1
ATOM 668 O O . ASP A 1 82 ? 2.581 -7.572 -10.032 1.00 91.19 82 ASP A O 1
ATOM 672 N N . VAL A 1 83 ? 3.436 -7.237 -12.073 1.00 91.19 83 VAL A N 1
ATOM 673 C CA . VAL A 1 83 ? 2.559 -6.105 -12.406 1.00 91.19 83 VAL A CA 1
ATOM 674 C C . VAL A 1 83 ? 1.088 -6.531 -12.483 1.00 91.19 83 VAL A C 1
ATOM 676 O O . VAL A 1 83 ? 0.216 -5.832 -11.966 1.00 91.19 83 VAL A O 1
ATOM 679 N N . GLU A 1 84 ? 0.779 -7.682 -13.082 1.00 93.62 84 GLU A N 1
ATOM 680 C CA . GLU A 1 84 ? -0.594 -8.198 -13.172 1.00 93.62 84 GLU A CA 1
ATOM 681 C C . GLU A 1 84 ? -1.119 -8.677 -11.816 1.00 93.62 84 GLU A C 1
ATOM 683 O O . GLU A 1 84 ? -2.273 -8.407 -11.452 1.00 93.62 84 GLU A O 1
ATOM 688 N N . LEU A 1 85 ? -0.258 -9.312 -11.017 1.00 95.31 85 LEU A N 1
ATOM 689 C CA . LEU A 1 85 ? -0.571 -9.657 -9.631 1.00 95.31 85 LEU A CA 1
ATOM 690 C C . LEU A 1 85 ? -0.859 -8.397 -8.806 1.00 95.31 85 LEU A C 1
ATOM 692 O O . LEU A 1 85 ? -1.861 -8.347 -8.088 1.00 95.31 85 LEU A O 1
ATOM 696 N N . LEU A 1 86 ? -0.061 -7.339 -8.974 1.00 95.75 86 LEU A N 1
ATOM 697 C CA . LEU A 1 86 ? -0.254 -6.068 -8.281 1.00 95.75 86 LEU A CA 1
ATOM 698 C C . LEU A 1 86 ? -1.535 -5.358 -8.737 1.00 95.75 86 LEU A C 1
ATOM 700 O O . LEU A 1 86 ? -2.288 -4.858 -7.899 1.00 95.75 86 LEU A O 1
ATOM 704 N N . LYS A 1 87 ? -1.865 -5.377 -10.037 1.00 96.31 87 LYS A N 1
ATOM 705 C CA . LYS A 1 87 ? -3.155 -4.876 -10.556 1.00 96.31 87 LYS A CA 1
ATOM 706 C C . LYS A 1 87 ? -4.330 -5.624 -9.936 1.00 96.31 87 LYS A C 1
ATOM 708 O O . LYS A 1 87 ? -5.351 -5.013 -9.603 1.00 96.31 87 LYS A O 1
ATOM 713 N N . ARG A 1 88 ? -4.226 -6.946 -9.788 1.00 96.62 88 ARG A N 1
ATOM 714 C CA . ARG A 1 88 ? -5.256 -7.770 -9.141 1.00 96.62 88 ARG A CA 1
ATOM 715 C C . ARG A 1 88 ? -5.392 -7.420 -7.661 1.00 96.62 88 ARG A C 1
ATOM 717 O O . ARG A 1 88 ? -6.512 -7.146 -7.232 1.00 96.62 88 ARG A O 1
ATOM 724 N N . ALA A 1 89 ? -4.289 -7.370 -6.916 1.00 97.25 89 ALA A N 1
ATOM 725 C CA . ALA A 1 89 ? -4.276 -6.983 -5.506 1.00 97.25 89 ALA A CA 1
ATOM 726 C C . ALA A 1 89 ? -4.887 -5.587 -5.309 1.00 97.25 89 ALA A C 1
ATOM 728 O O . ALA A 1 89 ? -5.801 -5.419 -4.506 1.00 97.25 89 ALA A O 1
ATOM 729 N N . TRP A 1 90 ? -4.496 -4.614 -6.134 1.00 97.56 90 TRP A N 1
ATOM 730 C CA . TRP A 1 90 ? -5.046 -3.258 -6.132 1.00 97.56 90 TRP A CA 1
ATOM 731 C C . TRP A 1 90 ? -6.554 -3.208 -6.395 1.00 97.56 90 TRP A C 1
ATOM 733 O O . TRP A 1 90 ? -7.295 -2.578 -5.635 1.00 97.56 90 TRP A O 1
ATOM 743 N N . ARG A 1 91 ? -7.044 -3.893 -7.437 1.00 97.69 91 ARG A N 1
ATOM 744 C CA . ARG A 1 91 ? -8.489 -3.966 -7.726 1.00 97.69 91 ARG A CA 1
ATOM 745 C C . ARG A 1 91 ? -9.255 -4.637 -6.588 1.00 97.69 91 ARG A C 1
ATOM 747 O O . ARG A 1 91 ? -10.353 -4.197 -6.246 1.00 97.69 91 ARG A O 1
ATOM 754 N N . ASN A 1 92 ? -8.684 -5.688 -6.008 1.00 97.81 92 ASN A N 1
ATOM 755 C CA . ASN A 1 92 ? -9.266 -6.414 -4.886 1.00 97.81 92 ASN A CA 1
ATOM 756 C C . ASN A 1 92 ? -9.366 -5.546 -3.646 1.00 97.81 92 ASN A C 1
ATOM 758 O O . ASN A 1 92 ? -10.461 -5.413 -3.100 1.00 97.81 92 ASN A O 1
ATOM 762 N N . GLU A 1 93 ? -8.280 -4.876 -3.286 1.00 97.56 93 GLU A N 1
ATOM 763 C CA . GLU A 1 93 ? -8.248 -3.955 -2.164 1.00 97.56 93 GLU A CA 1
ATOM 764 C C . GLU A 1 93 ? -9.269 -2.828 -2.356 1.00 97.56 93 GLU A C 1
ATOM 766 O O . GLU A 1 93 ? -10.103 -2.604 -1.487 1.00 97.56 93 GLU A O 1
ATOM 771 N N . LYS A 1 94 ? -9.316 -2.173 -3.523 1.00 95.69 94 LYS A N 1
ATOM 772 C CA . LYS A 1 94 ? -10.286 -1.090 -3.773 1.00 95.69 94 LYS A CA 1
ATOM 773 C C . LYS A 1 94 ? -11.745 -1.512 -3.630 1.00 95.69 94 LYS A C 1
ATOM 775 O O . LYS A 1 94 ? -12.576 -0.688 -3.257 1.00 95.69 94 LYS A O 1
ATOM 780 N N . ALA A 1 95 ? -12.062 -2.755 -3.972 1.00 95.00 95 ALA A N 1
ATOM 781 C CA . ALA A 1 95 ? -13.433 -3.239 -3.989 1.00 95.00 95 ALA A CA 1
ATOM 782 C C . ALA A 1 95 ? -13.858 -3.949 -2.696 1.00 95.00 95 ALA A C 1
ATOM 784 O O . ALA A 1 95 ? -15.054 -4.134 -2.476 1.00 95.00 95 ALA A O 1
ATOM 785 N N . ALA A 1 96 ? -12.908 -4.372 -1.862 1.00 94.94 96 ALA A N 1
ATOM 786 C CA . ALA A 1 96 ? -13.206 -4.994 -0.581 1.00 94.94 96 ALA A CA 1
ATOM 787 C C . ALA A 1 96 ? -13.660 -3.935 0.447 1.00 94.94 96 ALA A C 1
ATOM 789 O O . ALA A 1 96 ? -13.056 -2.860 0.517 1.00 94.94 96 ALA A O 1
ATOM 790 N N . PRO A 1 97 ? -14.698 -4.211 1.256 1.00 93.44 97 PRO A N 1
ATOM 791 C CA . PRO A 1 97 ? -15.131 -3.302 2.317 1.00 93.44 97 PRO A CA 1
ATOM 792 C C . PRO A 1 97 ? -14.147 -3.279 3.495 1.00 93.44 97 PRO A C 1
ATOM 794 O O . PRO A 1 97 ? -13.927 -2.225 4.086 1.00 93.44 97 PRO A O 1
ATOM 797 N N . GLU A 1 98 ? -13.534 -4.425 3.790 1.00 92.56 98 GLU A N 1
ATOM 798 C CA . GLU A 1 98 ? -12.529 -4.619 4.836 1.00 92.56 98 GLU A CA 1
ATOM 799 C C . GLU A 1 98 ? -11.106 -4.659 4.264 1.00 92.56 98 GLU A C 1
ATOM 801 O O . GLU A 1 98 ? -10.915 -4.716 3.044 1.00 92.56 98 GLU A O 1
ATOM 806 N N . ILE A 1 99 ? -10.109 -4.591 5.148 1.00 96.06 99 ILE A N 1
ATOM 807 C CA . ILE A 1 99 ? -8.694 -4.698 4.784 1.00 96.06 99 ILE A CA 1
ATOM 808 C C . ILE A 1 99 ? -8.359 -6.149 4.408 1.00 96.06 99 ILE A C 1
ATOM 810 O O . ILE A 1 99 ? -8.704 -7.092 5.131 1.00 96.06 99 ILE A O 1
ATOM 814 N N . LEU A 1 100 ? -7.713 -6.335 3.256 1.00 97.31 100 LEU A N 1
ATOM 815 C CA . LEU A 1 100 ? -7.239 -7.648 2.812 1.00 97.31 100 LEU A CA 1
ATOM 816 C C . LEU A 1 100 ? -5.840 -7.950 3.379 1.00 97.31 100 LEU A C 1
ATOM 818 O O . LEU A 1 100 ? -5.163 -7.027 3.842 1.00 97.31 100 LEU A O 1
ATOM 822 N N . PRO A 1 101 ? -5.382 -9.216 3.357 1.00 97.62 101 PRO A N 1
ATOM 823 C CA . PRO A 1 101 ? -4.011 -9.561 3.724 1.00 97.62 101 PRO A CA 1
ATOM 824 C C . PRO A 1 101 ? -2.977 -8.747 2.941 1.00 97.62 101 PRO A C 1
ATOM 826 O O . PRO A 1 101 ? -3.104 -8.562 1.731 1.00 97.62 101 PRO A O 1
ATOM 829 N N . TYR A 1 102 ? -1.958 -8.243 3.636 1.00 97.88 102 TYR A N 1
ATOM 830 C CA . TYR A 1 102 ? -0.865 -7.510 3.012 1.00 97.88 102 TYR A CA 1
ATOM 831 C C . TYR A 1 102 ? -0.016 -8.441 2.141 1.00 97.88 102 TYR A C 1
ATOM 833 O O . TYR A 1 102 ? 0.649 -9.350 2.638 1.00 97.88 102 TYR A O 1
ATOM 841 N N . GLU A 1 103 ? 0.012 -8.169 0.838 1.00 96.62 103 GLU A N 1
ATOM 842 C CA . GLU A 1 103 ? 0.826 -8.895 -0.145 1.00 96.62 103 GLU A CA 1
ATOM 843 C C . GLU A 1 103 ? 2.319 -8.512 -0.064 1.00 96.62 103 GLU A C 1
ATOM 845 O O . GLU A 1 103 ? 2.894 -7.956 -1.001 1.00 96.62 103 GLU A O 1
ATOM 850 N N . GLY A 1 104 ? 2.964 -8.777 1.076 1.00 96.69 104 GLY A N 1
ATOM 851 C CA . GLY A 1 104 ? 4.318 -8.294 1.361 1.00 96.69 104 GLY A CA 1
ATOM 852 C C . GLY A 1 104 ? 5.373 -8.778 0.373 1.00 96.69 104 GLY A C 1
ATOM 853 O O . GLY A 1 104 ? 6.130 -7.969 -0.153 1.00 96.69 104 GLY A O 1
ATOM 854 N N . ALA A 1 105 ? 5.376 -10.071 0.042 1.00 96.75 105 ALA A N 1
ATOM 855 C CA . ALA A 1 105 ? 6.332 -10.621 -0.919 1.00 96.75 105 ALA A CA 1
ATOM 856 C C . ALA A 1 105 ? 6.183 -9.994 -2.317 1.00 96.75 105 ALA A C 1
ATOM 858 O O . ALA A 1 105 ? 7.179 -9.758 -2.994 1.00 96.75 105 ALA A O 1
ATOM 859 N N . LEU A 1 106 ? 4.949 -9.713 -2.746 1.00 96.44 106 LEU A N 1
ATOM 860 C CA . LEU A 1 106 ? 4.676 -9.071 -4.032 1.00 96.44 106 LEU A CA 1
ATOM 861 C C . LEU A 1 106 ? 5.127 -7.608 -4.037 1.00 96.44 106 LEU A C 1
ATOM 863 O O . LEU A 1 106 ? 5.732 -7.161 -5.005 1.00 96.44 106 LEU A O 1
ATOM 867 N N . VAL A 1 107 ? 4.852 -6.868 -2.959 1.00 97.44 107 VAL A N 1
ATOM 868 C CA . VAL A 1 107 ? 5.273 -5.467 -2.825 1.00 97.44 107 VAL A CA 1
ATOM 869 C C . VAL A 1 107 ? 6.793 -5.344 -2.851 1.00 97.44 107 VAL A C 1
ATOM 871 O O . VAL A 1 107 ? 7.308 -4.477 -3.550 1.00 97.44 107 VAL A O 1
ATOM 874 N N . GLU A 1 108 ? 7.512 -6.208 -2.134 1.00 97.12 108 GLU A N 1
ATOM 875 C CA . GLU A 1 108 ? 8.978 -6.171 -2.112 1.00 97.12 108 GLU A CA 1
ATOM 876 C C . GLU A 1 108 ? 9.581 -6.509 -3.479 1.00 97.12 108 GLU A C 1
ATOM 878 O O . GLU A 1 108 ? 10.462 -5.791 -3.948 1.00 97.12 108 GLU A O 1
ATOM 883 N N . ARG A 1 109 ? 9.051 -7.518 -4.188 1.00 95.88 109 ARG A N 1
ATOM 884 C CA . ARG A 1 109 ? 9.485 -7.784 -5.569 1.00 95.88 109 ARG A CA 1
ATOM 885 C C . ARG A 1 109 ? 9.185 -6.615 -6.505 1.00 95.88 109 ARG A C 1
ATOM 887 O O . ARG A 1 109 ? 10.054 -6.227 -7.277 1.00 95.88 109 ARG A O 1
ATOM 894 N N . ALA A 1 110 ? 7.994 -6.021 -6.413 1.00 94.75 110 ALA A N 1
ATOM 895 C CA . ALA A 1 110 ? 7.617 -4.879 -7.242 1.00 94.75 110 ALA A CA 1
ATOM 896 C C . ALA A 1 110 ? 8.525 -3.660 -7.004 1.00 94.75 110 ALA A C 1
ATOM 898 O O . ALA A 1 110 ? 8.891 -2.992 -7.966 1.00 94.75 110 ALA A O 1
ATOM 899 N N . LYS A 1 111 ? 8.922 -3.389 -5.752 1.00 96.38 111 LYS A N 1
ATOM 900 C CA . LYS A 1 111 ? 9.913 -2.347 -5.434 1.00 96.38 111 LYS A CA 1
ATOM 901 C C . LYS A 1 111 ? 11.268 -2.646 -6.066 1.00 96.38 111 LYS A C 1
ATOM 903 O O . LYS A 1 111 ? 11.784 -1.791 -6.770 1.00 96.38 111 LYS A O 1
ATOM 908 N N . GLY A 1 112 ? 11.786 -3.863 -5.895 1.00 95.50 112 GLY A N 1
ATOM 909 C CA . GLY A 1 112 ? 13.072 -4.242 -6.487 1.00 95.50 112 GLY A CA 1
ATOM 910 C C . GLY A 1 112 ? 13.074 -4.167 -8.019 1.00 95.50 112 GLY A C 1
ATOM 911 O O . GLY A 1 112 ? 14.063 -3.764 -8.616 1.00 95.50 112 GLY A O 1
ATOM 912 N N . GLN A 1 113 ? 11.956 -4.502 -8.676 1.00 92.50 113 GLN A N 1
ATOM 913 C CA . GLN A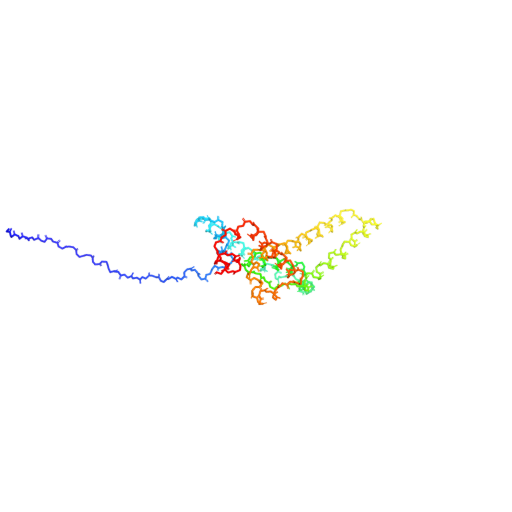 1 113 ? 11.816 -4.324 -10.127 1.00 92.50 113 GLN A CA 1
ATOM 914 C C . GLN A 1 113 ? 11.774 -2.845 -10.538 1.00 92.50 113 GLN A C 1
ATOM 916 O O . GLN A 1 113 ? 12.351 -2.491 -11.559 1.00 92.50 113 GLN A O 1
ATOM 921 N N . ILE A 1 114 ? 11.111 -1.986 -9.757 1.00 95.06 114 ILE A N 1
ATOM 922 C CA . ILE A 1 114 ? 11.100 -0.531 -9.981 1.00 95.06 114 ILE A CA 1
ATOM 923 C C . ILE A 1 114 ? 12.524 0.031 -9.877 1.00 95.06 114 ILE A C 1
ATOM 925 O O . ILE A 1 114 ? 12.954 0.715 -10.799 1.00 95.06 114 ILE A O 1
ATOM 929 N N . GLU A 1 115 ? 13.256 -0.313 -8.815 1.00 96.19 115 GLU A N 1
ATOM 930 C CA . GLU A 1 115 ? 14.639 0.136 -8.583 1.00 96.19 115 GLU A CA 1
ATOM 931 C C . GLU A 1 115 ? 15.575 -0.315 -9.717 1.00 96.19 115 GLU A C 1
ATOM 933 O O . GLU A 1 115 ? 16.315 0.487 -10.279 1.00 96.19 115 GLU A O 1
ATOM 938 N N . LEU A 1 116 ? 15.477 -1.577 -10.145 1.00 94.38 116 LEU A N 1
ATOM 939 C CA . LEU A 1 116 ? 16.284 -2.096 -11.253 1.00 94.38 116 LEU A CA 1
ATOM 940 C C . LEU A 1 116 ? 15.977 -1.399 -12.590 1.00 94.38 116 LEU A C 1
ATOM 942 O O . LEU A 1 116 ? 16.876 -1.158 -13.396 1.00 94.38 116 LEU A O 1
ATOM 946 N N . VAL A 1 117 ? 14.707 -1.086 -12.859 1.00 92.50 117 VAL A N 1
ATOM 947 C CA . VAL A 1 117 ? 14.323 -0.362 -14.081 1.00 92.50 117 VAL A CA 1
ATOM 948 C C . VAL A 1 117 ? 14.798 1.091 -14.028 1.00 92.50 117 VAL A C 1
ATOM 950 O O . VAL A 1 117 ? 15.219 1.610 -15.059 1.00 92.50 117 VAL A O 1
ATOM 953 N N . GLU A 1 118 ? 14.779 1.730 -12.857 1.00 94.94 118 GLU A N 1
ATOM 954 C CA . GLU A 1 118 ? 15.350 3.068 -12.651 1.00 94.94 118 GLU A CA 1
ATOM 955 C C . GLU A 1 118 ? 16.843 3.095 -13.001 1.00 94.94 118 GLU A C 1
ATOM 957 O O . GLU A 1 118 ? 17.256 3.900 -13.837 1.00 94.94 118 GLU A O 1
ATOM 962 N N . GLU A 1 119 ? 17.629 2.161 -12.459 1.00 95.12 119 GLU A N 1
ATOM 963 C CA . GLU A 1 119 ? 19.064 2.036 -12.758 1.00 95.12 119 GLU A CA 1
ATOM 964 C C . GLU A 1 119 ? 19.322 1.802 -14.256 1.00 95.12 119 GLU A C 1
ATOM 966 O O . GLU A 1 119 ? 20.151 2.479 -14.871 1.00 95.12 119 GLU A O 1
ATOM 971 N N . ASN A 1 120 ? 18.558 0.900 -14.882 1.00 91.50 120 ASN A N 1
ATOM 972 C CA . ASN A 1 120 ? 18.687 0.617 -16.313 1.00 91.50 120 ASN A CA 1
ATOM 973 C C . ASN A 1 120 ? 18.390 1.845 -17.182 1.00 91.50 120 ASN A C 1
ATOM 975 O O . ASN A 1 120 ? 19.084 2.081 -18.171 1.00 91.50 120 ASN A O 1
ATOM 979 N N . IL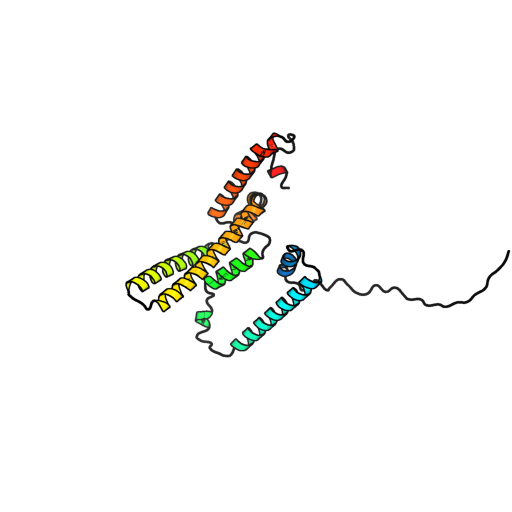E A 1 121 ? 17.368 2.631 -16.833 1.00 93.62 121 ILE A N 1
ATOM 980 C CA . ILE A 1 121 ? 17.031 3.869 -17.544 1.00 93.62 121 ILE A CA 1
ATOM 981 C C . ILE A 1 121 ? 18.186 4.869 -17.448 1.00 93.62 121 ILE A C 1
ATOM 983 O O . ILE A 1 121 ? 18.553 5.470 -18.461 1.00 93.62 121 ILE A O 1
ATOM 987 N N . GLU A 1 122 ? 18.785 5.041 -16.267 1.00 94.44 122 GLU A N 1
ATOM 988 C CA . GLU A 1 122 ? 19.945 5.922 -16.103 1.00 94.44 122 GLU A CA 1
ATOM 989 C C . GLU A 1 122 ? 21.116 5.488 -16.989 1.00 94.44 122 GLU A C 1
ATOM 991 O O . GLU A 1 122 ? 21.772 6.323 -17.621 1.00 94.44 122 GLU A O 1
ATOM 996 N N . ASP A 1 123 ? 21.366 4.186 -17.079 1.00 94.62 123 ASP A N 1
ATOM 997 C CA . ASP A 1 123 ? 22.424 3.636 -17.921 1.00 94.62 123 ASP A CA 1
ATOM 998 C C . ASP A 1 123 ? 22.109 3.766 -19.415 1.00 94.62 123 ASP A C 1
ATOM 1000 O O . ASP A 1 123 ? 23.002 4.071 -20.209 1.00 94.62 123 ASP A O 1
ATOM 1004 N N . TYR A 1 124 ? 20.845 3.638 -19.819 1.00 92.94 124 TYR A N 1
ATOM 1005 C CA . TYR A 1 124 ? 20.411 3.899 -21.194 1.00 92.94 124 TYR A CA 1
ATOM 1006 C C . TYR A 1 124 ? 20.658 5.351 -21.608 1.00 92.94 124 TYR A C 1
ATOM 1008 O O . TYR A 1 124 ? 21.117 5.601 -22.727 1.00 92.94 124 TYR A O 1
ATOM 1016 N N . VAL A 1 125 ? 20.428 6.299 -20.696 1.00 92.81 125 VAL A N 1
ATOM 1017 C CA . VAL A 1 125 ? 20.740 7.718 -20.911 1.00 92.81 125 VAL A CA 1
ATOM 1018 C C . VAL A 1 125 ? 22.249 7.929 -21.053 1.00 92.81 125 VAL A C 1
ATOM 1020 O O . VAL A 1 125 ? 22.682 8.588 -22.000 1.00 92.81 125 VAL A O 1
ATOM 1023 N N . LYS A 1 126 ? 23.067 7.347 -20.164 1.00 94.19 126 LYS A N 1
ATOM 1024 C CA . LYS A 1 126 ? 24.541 7.463 -20.214 1.00 94.19 126 LYS A CA 1
ATOM 1025 C C . LYS A 1 126 ? 25.127 6.871 -21.497 1.00 94.19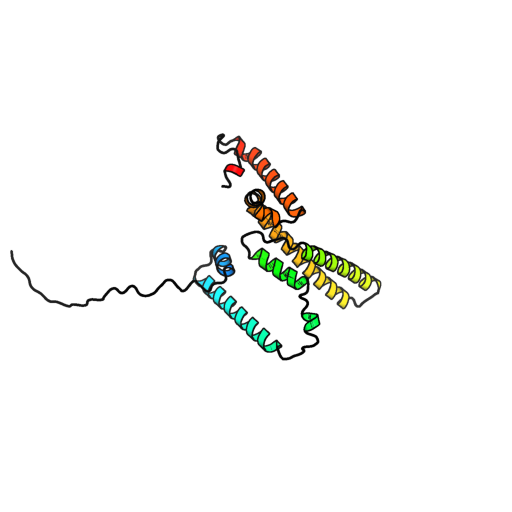 126 LYS A C 1
ATOM 1027 O O . LYS A 1 126 ? 26.056 7.439 -22.066 1.00 94.19 126 LYS A O 1
ATOM 1032 N N . ASN A 1 127 ? 24.569 5.755 -21.960 1.00 94.62 127 ASN A N 1
ATOM 1033 C CA . ASN A 1 127 ? 25.051 5.022 -23.129 1.00 94.62 127 ASN A CA 1
ATOM 1034 C C . ASN A 1 127 ? 24.539 5.596 -24.462 1.00 94.62 127 ASN A C 1
ATOM 1036 O O . ASN A 1 127 ? 24.892 5.077 -25.520 1.00 94.62 127 ASN A O 1
ATOM 1040 N N . GLY A 1 128 ? 23.726 6.659 -24.429 1.00 92.94 128 GLY A N 1
ATOM 1041 C CA . GLY A 1 128 ? 23.228 7.330 -25.630 1.00 92.94 128 GLY A CA 1
ATOM 1042 C C . GLY A 1 128 ? 22.222 6.498 -26.428 1.00 92.94 128 GLY A C 1
ATOM 1043 O O . GLY A 1 128 ? 22.197 6.588 -27.656 1.00 92.94 128 GLY A O 1
ATOM 1044 N N . ILE A 1 129 ? 21.411 5.677 -25.751 1.00 93.44 129 ILE A N 1
ATOM 1045 C CA . ILE A 1 129 ? 20.292 4.967 -26.387 1.00 93.44 129 ILE A CA 1
ATOM 1046 C C . ILE A 1 129 ? 19.275 5.984 -26.921 1.00 93.44 129 ILE A C 1
ATOM 1048 O O . ILE A 1 129 ? 19.151 7.088 -26.391 1.00 93.44 129 ILE A O 1
ATOM 1052 N N . ASP A 1 130 ? 18.553 5.608 -27.982 1.00 95.56 130 ASP A N 1
ATOM 1053 C CA . ASP A 1 130 ? 17.503 6.428 -28.590 1.00 95.56 130 ASP A CA 1
ATOM 1054 C C . ASP A 1 130 ? 16.570 7.040 -27.517 1.00 95.56 130 ASP A C 1
ATOM 1056 O O . ASP A 1 130 ? 15.924 6.295 -26.767 1.00 95.56 130 ASP A O 1
ATOM 1060 N N . PRO A 1 131 ? 16.459 8.383 -27.446 1.00 94.00 131 PRO A N 1
ATOM 1061 C CA . PRO A 1 131 ? 15.597 9.071 -26.490 1.00 94.00 131 PRO A CA 1
ATOM 1062 C C . PRO A 1 131 ? 14.139 8.598 -26.497 1.00 94.00 131 PRO A C 1
ATOM 1064 O O . PRO A 1 131 ? 13.483 8.631 -25.454 1.00 94.00 131 PRO A O 1
ATOM 1067 N N . LEU A 1 132 ? 13.619 8.142 -27.643 1.00 95.38 132 LEU A N 1
ATOM 1068 C CA . LEU A 1 132 ? 12.254 7.615 -27.726 1.00 95.38 132 LEU A CA 1
ATOM 1069 C C . LEU A 1 132 ? 12.093 6.323 -26.920 1.00 95.38 132 LEU A C 1
ATOM 1071 O O . LEU A 1 132 ? 11.103 6.159 -26.209 1.00 95.38 132 LEU A O 1
ATOM 1075 N N . VAL A 1 133 ? 13.082 5.431 -26.983 1.00 92.00 133 VAL A N 1
ATOM 1076 C CA . VAL A 1 133 ? 13.087 4.165 -26.238 1.00 92.00 133 VAL A CA 1
ATOM 1077 C C . VAL A 1 133 ? 13.185 4.431 -24.739 1.00 92.00 133 VAL A C 1
ATOM 1079 O O . VAL A 1 133 ? 12.412 3.870 -23.964 1.00 92.00 133 VAL A O 1
ATOM 1082 N N . VAL A 1 134 ? 14.072 5.341 -24.330 1.00 94.19 134 VAL A N 1
ATOM 1083 C CA . VAL A 1 134 ? 14.194 5.764 -22.925 1.00 94.19 134 VAL A CA 1
ATOM 1084 C C . VAL A 1 134 ? 12.871 6.343 -22.414 1.00 94.19 134 VAL A C 1
ATOM 1086 O O . VAL A 1 134 ? 12.408 5.973 -21.338 1.00 94.19 134 VAL A O 1
ATOM 1089 N N . SER A 1 135 ? 12.213 7.196 -23.207 1.00 95.75 135 SER A N 1
ATOM 1090 C CA . SER A 1 135 ? 10.919 7.777 -22.840 1.00 95.75 135 SER A CA 1
ATOM 1091 C C . SER A 1 135 ? 9.821 6.723 -22.670 1.00 95.75 135 SER A C 1
ATOM 1093 O O . SER A 1 135 ? 8.989 6.872 -21.775 1.00 95.75 135 SER A O 1
ATOM 1095 N N . LEU A 1 136 ? 9.810 5.665 -23.487 1.00 94.25 136 LEU A N 1
ATOM 1096 C CA . LEU A 1 136 ? 8.865 4.555 -23.334 1.00 94.25 136 LEU A CA 1
ATOM 1097 C C . LEU A 1 136 ? 9.064 3.825 -22.001 1.00 94.25 136 LEU A C 1
ATOM 1099 O O . LEU A 1 136 ? 8.096 3.657 -21.259 1.00 94.25 136 LEU A O 1
ATOM 1103 N N . TYR A 1 137 ? 10.309 3.477 -21.658 1.00 92.50 137 TYR A N 1
ATOM 1104 C CA . TYR A 1 137 ? 10.619 2.847 -20.370 1.00 92.50 137 TYR A CA 1
ATOM 1105 C C . TYR A 1 137 ? 10.248 3.740 -19.184 1.00 92.50 137 TYR A C 1
ATOM 1107 O O . TYR A 1 137 ? 9.669 3.253 -18.214 1.00 92.50 137 TYR A O 1
ATOM 1115 N N . GLN A 1 138 ? 10.499 5.048 -19.281 1.00 94.44 138 GLN A N 1
ATOM 1116 C CA . GLN A 1 138 ? 10.111 6.004 -18.243 1.00 94.44 138 GLN A CA 1
ATOM 1117 C C . GLN A 1 138 ? 8.593 6.018 -18.015 1.00 94.44 138 GLN A C 1
ATOM 1119 O O . GLN A 1 138 ? 8.137 5.966 -16.876 1.00 94.44 138 GLN A O 1
ATOM 1124 N N . MET A 1 139 ? 7.796 6.032 -19.089 1.00 95.81 139 MET A N 1
ATOM 1125 C CA . MET A 1 139 ? 6.334 6.015 -18.977 1.00 95.81 139 MET A CA 1
ATOM 1126 C C . MET A 1 139 ? 5.813 4.736 -18.313 1.00 95.81 139 MET A C 1
ATOM 1128 O O . MET A 1 139 ? 4.868 4.790 -17.520 1.00 95.81 139 MET A O 1
ATOM 1132 N N . ASP A 1 140 ? 6.393 3.581 -18.632 1.00 92.62 140 ASP A N 1
ATOM 1133 C CA . ASP A 1 140 ? 5.977 2.309 -18.036 1.00 92.62 140 ASP A CA 1
ATOM 1134 C C . ASP A 1 140 ? 6.434 2.172 -16.577 1.00 92.62 140 ASP A C 1
ATOM 1136 O O . ASP A 1 140 ? 5.679 1.657 -15.737 1.00 92.62 140 ASP A O 1
ATOM 1140 N N . LEU A 1 141 ? 7.602 2.724 -16.240 1.00 94.12 141 LEU A N 1
ATOM 1141 C CA . LEU A 1 141 ? 8.046 2.893 -14.860 1.00 94.12 141 LEU A CA 1
ATOM 1142 C C . LEU A 1 141 ? 7.056 3.763 -14.073 1.00 94.12 141 LEU A C 1
ATOM 1144 O O . LEU A 1 141 ? 6.555 3.329 -13.033 1.00 94.12 141 LEU A O 1
ATOM 1148 N N . ASP A 1 142 ? 6.692 4.937 -14.594 1.00 95.94 142 ASP A N 1
ATOM 1149 C CA . ASP A 1 142 ? 5.753 5.862 -13.949 1.00 95.94 142 ASP A CA 1
ATOM 1150 C C . ASP A 1 142 ? 4.392 5.199 -13.688 1.00 95.94 142 ASP A C 1
ATOM 1152 O O . ASP A 1 142 ? 3.813 5.327 -12.601 1.00 95.94 142 ASP A O 1
ATOM 1156 N N . ARG A 1 143 ? 3.881 4.430 -14.659 1.00 95.75 143 ARG A N 1
ATOM 1157 C CA . ARG A 1 143 ? 2.634 3.657 -14.515 1.00 95.75 143 ARG A CA 1
ATOM 1158 C C . ARG A 1 143 ? 2.734 2.612 -13.406 1.00 95.75 143 ARG A C 1
ATOM 1160 O O . ARG A 1 143 ? 1.793 2.463 -12.620 1.00 95.75 143 ARG A O 1
ATOM 1167 N N . THR A 1 144 ? 3.855 1.901 -13.325 1.00 93.81 144 THR A N 1
ATOM 1168 C CA . THR A 1 144 ? 4.081 0.848 -12.323 1.00 93.81 144 THR A CA 1
ATOM 1169 C C . THR A 1 144 ? 4.238 1.441 -10.926 1.00 93.81 144 THR A C 1
ATOM 1171 O O . THR A 1 144 ? 3.586 0.992 -9.978 1.00 93.81 144 THR A O 1
ATOM 1174 N N . GLN A 1 145 ? 5.007 2.521 -10.798 1.00 96.00 145 GLN A N 1
ATOM 1175 C CA . GLN A 1 145 ? 5.127 3.263 -9.551 1.00 96.00 145 GLN A CA 1
ATOM 1176 C C . GLN A 1 145 ? 3.775 3.833 -9.094 1.00 96.00 145 GLN A C 1
ATOM 1178 O O . GLN A 1 145 ? 3.432 3.746 -7.911 1.00 96.00 145 GLN A O 1
ATOM 1183 N N . PHE A 1 146 ? 2.982 4.403 -10.011 1.00 97.06 146 PHE A N 1
ATOM 1184 C CA . PHE A 1 146 ? 1.632 4.877 -9.706 1.00 97.06 146 PHE A CA 1
ATOM 1185 C C . PHE A 1 146 ? 0.760 3.746 -9.158 1.00 97.06 146 PHE A C 1
ATOM 1187 O O . PHE A 1 146 ? 0.082 3.933 -8.145 1.00 97.06 146 PHE A O 1
ATOM 1194 N N . LEU A 1 147 ? 0.789 2.571 -9.791 1.00 96.12 147 LEU A N 1
ATOM 1195 C CA . LEU A 1 147 ? 0.011 1.415 -9.359 1.00 96.12 147 LEU A CA 1
ATOM 1196 C C . LEU A 1 147 ? 0.382 0.983 -7.932 1.00 96.12 147 LEU A C 1
ATOM 1198 O O . LEU A 1 147 ? -0.511 0.828 -7.093 1.00 96.12 147 LEU A O 1
ATOM 1202 N N . LEU A 1 148 ? 1.680 0.860 -7.634 1.00 97.56 148 LEU A N 1
ATOM 1203 C CA . LEU A 1 148 ? 2.167 0.507 -6.299 1.00 97.56 148 LEU A CA 1
ATOM 1204 C C . LEU A 1 148 ? 1.759 1.552 -5.251 1.00 97.56 148 LEU A C 1
ATOM 1206 O O . LEU A 1 148 ? 1.183 1.210 -4.215 1.00 97.56 148 LEU A O 1
ATOM 1210 N N . ARG A 1 149 ? 1.982 2.840 -5.539 1.00 98.12 149 ARG A N 1
ATOM 1211 C CA . ARG A 1 149 ? 1.578 3.949 -4.656 1.00 98.12 149 ARG A CA 1
ATOM 1212 C C . ARG A 1 149 ? 0.068 3.959 -4.424 1.00 98.12 149 ARG A C 1
ATOM 1214 O O . ARG A 1 149 ? -0.379 4.179 -3.300 1.00 98.12 149 ARG A O 1
ATOM 1221 N N . SER A 1 150 ? -0.723 3.698 -5.463 1.00 97.50 150 SER A N 1
ATOM 1222 C CA . SER A 1 150 ? -2.184 3.643 -5.376 1.00 97.50 150 SER A CA 1
ATOM 1223 C C . SER A 1 150 ? -2.657 2.497 -4.482 1.00 97.50 150 SER A C 1
ATOM 1225 O O . SER A 1 150 ? -3.538 2.707 -3.649 1.00 97.50 150 SER A O 1
ATOM 1227 N N . TYR A 1 151 ? -2.054 1.310 -4.598 1.00 98.19 151 TYR A N 1
ATOM 1228 C CA . TYR A 1 151 ? -2.328 0.169 -3.718 1.00 98.19 151 TYR A CA 1
ATOM 1229 C C . TYR A 1 151 ? -2.072 0.504 -2.249 1.00 98.19 151 TYR A C 1
ATOM 1231 O O . TYR A 1 151 ? -2.988 0.396 -1.431 1.00 98.19 151 TYR A O 1
ATOM 1239 N N . LEU A 1 152 ? -0.879 1.009 -1.931 1.00 98.25 152 LEU A N 1
ATOM 1240 C CA . LEU A 1 152 ? -0.523 1.374 -0.558 1.00 98.25 152 LEU A CA 1
ATOM 1241 C C . LEU A 1 152 ? -1.432 2.485 -0.012 1.00 98.25 152 LEU A C 1
ATOM 1243 O O . LEU A 1 152 ? -1.904 2.408 1.121 1.00 98.25 152 LEU A O 1
ATOM 1247 N N . ARG A 1 153 ? -1.761 3.492 -0.829 1.00 98.25 153 ARG A N 1
ATOM 1248 C CA . ARG A 1 153 ? -2.645 4.593 -0.417 1.00 98.25 153 ARG A CA 1
ATOM 1249 C C . ARG A 1 153 ? -4.061 4.119 -0.096 1.00 98.25 153 ARG A C 1
ATOM 1251 O O . ARG A 1 153 ? -4.642 4.582 0.881 1.00 98.25 153 ARG A O 1
ATOM 1258 N N . VAL A 1 154 ? -4.625 3.206 -0.889 1.00 97.69 154 VAL A N 1
ATOM 1259 C CA . VAL A 1 154 ? -5.960 2.642 -0.618 1.00 97.69 154 VAL A CA 1
ATOM 1260 C C . VAL A 1 154 ? -5.971 1.893 0.713 1.00 97.69 154 VAL A C 1
ATOM 1262 O O . VAL A 1 154 ? -6.928 2.035 1.476 1.00 97.69 154 VAL A O 1
ATOM 1265 N N . ARG A 1 155 ? -4.908 1.143 1.017 1.00 98.12 155 ARG A N 1
ATOM 1266 C CA . ARG A 1 155 ? -4.772 0.439 2.296 1.00 98.12 155 ARG A CA 1
ATOM 1267 C C . ARG A 1 155 ? -4.695 1.399 3.476 1.00 98.12 155 ARG A C 1
ATOM 1269 O O . ARG A 1 155 ? -5.485 1.254 4.403 1.00 98.12 155 ARG A O 1
ATOM 1276 N N . LEU A 1 156 ? -3.846 2.428 3.405 1.00 97.88 156 LEU A N 1
ATOM 1277 C CA . LEU A 1 156 ? -3.740 3.448 4.459 1.00 97.88 156 LEU A CA 1
ATOM 1278 C C . LEU A 1 156 ? -5.084 4.132 4.744 1.00 97.88 156 LEU A C 1
ATOM 1280 O O . LEU A 1 156 ? -5.466 4.256 5.903 1.00 97.88 156 LEU A O 1
ATOM 1284 N N . LEU A 1 157 ? -5.847 4.483 3.703 1.00 97.12 157 LEU A N 1
ATOM 1285 C CA . LEU A 1 157 ? -7.181 5.075 3.863 1.00 97.12 157 LEU A CA 1
ATOM 1286 C C . LEU A 1 157 ? -8.168 4.137 4.573 1.00 97.12 157 LEU A C 1
ATOM 1288 O O . LEU A 1 157 ? -9.012 4.586 5.348 1.00 97.12 157 LEU A O 1
ATOM 1292 N N . LYS A 1 158 ? -8.095 2.828 4.309 1.00 97.00 158 LYS A N 1
ATOM 1293 C CA . LYS A 1 158 ? -8.914 1.842 5.026 1.00 97.00 158 LYS A CA 1
ATOM 1294 C C . LYS A 1 158 ? -8.478 1.692 6.475 1.00 97.00 158 LYS A C 1
ATOM 1296 O O . LYS A 1 158 ? -9.339 1.598 7.344 1.00 97.00 158 LYS A O 1
ATOM 1301 N N . ILE A 1 159 ? -7.173 1.674 6.726 1.00 96.81 159 ILE A N 1
ATOM 1302 C CA . ILE A 1 159 ? -6.621 1.567 8.077 1.00 96.81 159 ILE A CA 1
ATOM 1303 C C . ILE A 1 159 ? -7.059 2.766 8.915 1.00 96.81 159 ILE A C 1
ATOM 1305 O O . ILE A 1 159 ? -7.595 2.575 9.999 1.00 96.81 159 ILE A O 1
ATOM 1309 N N . GLU A 1 160 ? -6.928 3.980 8.383 1.00 95.19 160 GLU A N 1
ATOM 1310 C CA . GLU A 1 160 ? -7.399 5.204 9.035 1.00 95.19 160 GLU A CA 1
ATOM 1311 C C . GLU A 1 160 ? -8.909 5.139 9.316 1.00 95.19 160 GLU A C 1
ATOM 1313 O O . GLU A 1 160 ? -9.358 5.397 10.429 1.00 95.19 160 GLU A O 1
ATOM 1318 N N . LYS A 1 161 ? -9.713 4.695 8.344 1.00 93.38 161 LYS A N 1
ATOM 1319 C CA . LYS A 1 161 ? -11.169 4.591 8.515 1.00 93.38 161 LYS A CA 1
ATOM 1320 C C . LYS A 1 161 ? -11.595 3.567 9.574 1.00 93.38 161 LYS A C 1
ATOM 1322 O O . LYS A 1 161 ? -12.604 3.774 10.246 1.00 93.38 161 LYS A O 1
ATOM 1327 N N . PHE A 1 162 ? -10.882 2.450 9.686 1.00 92.50 162 PHE A N 1
ATOM 1328 C CA . PHE 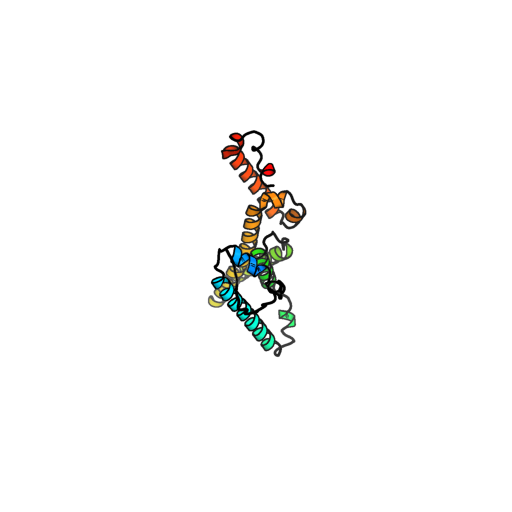A 1 162 ? -11.259 1.316 10.534 1.00 92.50 162 PHE A CA 1
ATOM 1329 C C . PHE A 1 162 ? -10.285 1.087 11.702 1.00 92.50 162 PHE A C 1
ATOM 1331 O O . PHE A 1 162 ? -10.239 -0.015 12.249 1.00 92.50 162 PHE A O 1
ATOM 1338 N N . MET A 1 163 ? -9.540 2.119 12.117 1.00 92.06 163 MET A N 1
ATOM 1339 C CA . MET A 1 163 ? -8.436 2.010 13.082 1.00 92.06 163 MET A CA 1
ATOM 1340 C C . MET A 1 163 ? -8.824 1.291 14.384 1.00 92.06 163 MET A C 1
ATOM 1342 O O . MET A 1 163 ? -8.139 0.363 14.803 1.00 92.06 163 MET A O 1
ATOM 1346 N N . PHE A 1 164 ? -9.965 1.641 14.988 1.00 89.81 164 PHE A N 1
ATOM 1347 C CA . PHE A 1 164 ? -10.403 1.053 16.260 1.00 89.81 164 PHE A CA 1
ATOM 1348 C C . PHE A 1 164 ? -10.789 -0.422 16.127 1.00 89.81 164 PHE A C 1
ATOM 1350 O O . PHE A 1 164 ? -10.541 -1.213 17.033 1.00 89.81 164 PHE A O 1
ATOM 1357 N N . HIS A 1 165 ? -11.383 -0.799 14.992 1.00 91.19 165 HIS A N 1
ATOM 1358 C CA . HIS A 1 165 ? -11.721 -2.190 14.713 1.00 91.19 165 HIS A CA 1
ATOM 1359 C C . HIS A 1 165 ? -10.454 -3.024 14.497 1.00 91.19 165 HIS A C 1
ATOM 1361 O O . HIS A 1 165 ? -10.335 -4.107 15.066 1.00 91.19 165 HIS A O 1
ATOM 1367 N N . ILE A 1 166 ? -9.498 -2.491 13.732 1.00 93.19 166 ILE A N 1
ATOM 1368 C CA . ILE A 1 166 ? -8.234 -3.166 13.425 1.00 93.19 166 ILE A CA 1
ATOM 1369 C C . ILE A 1 166 ? -7.404 -3.378 14.695 1.00 93.19 166 ILE A C 1
ATOM 1371 O O . ILE A 1 166 ? -6.941 -4.484 14.918 1.00 93.19 166 ILE A O 1
ATOM 1375 N N . LEU A 1 167 ? -7.276 -2.367 15.562 1.00 89.81 167 LEU A N 1
ATOM 1376 C CA . LEU A 1 167 ? -6.507 -2.480 16.812 1.00 89.81 167 LEU A CA 1
ATOM 1377 C C . LEU A 1 167 ? -7.148 -3.409 17.855 1.00 89.81 167 LEU A C 1
ATOM 1379 O O . LEU A 1 167 ? -6.480 -3.840 18.789 1.00 89.81 167 LEU A O 1
ATOM 1383 N N . LYS A 1 168 ? -8.450 -3.690 17.738 1.00 89.25 168 LYS A N 1
ATOM 1384 C CA . LYS A 1 168 ? -9.164 -4.600 18.643 1.00 89.25 168 LYS A CA 1
ATOM 1385 C C . LYS A 1 168 ? -9.163 -6.046 18.140 1.00 89.25 168 LYS A C 1
ATOM 1387 O O . LYS A 1 168 ? -9.249 -6.967 18.949 1.00 89.25 168 LYS A O 1
ATOM 1392 N N . SER A 1 169 ? -9.151 -6.247 16.823 1.00 91.94 169 SER A N 1
ATOM 1393 C CA . SER A 1 169 ? -9.229 -7.563 16.191 1.00 91.94 169 SER A CA 1
ATOM 1394 C C . SER A 1 169 ? -7.843 -8.040 15.767 1.00 91.94 169 SER A C 1
ATOM 1396 O O . SER A 1 169 ? -7.277 -7.534 14.801 1.00 91.94 169 SER A O 1
ATOM 1398 N N . GLU A 1 170 ? -7.339 -9.076 16.438 1.00 91.75 170 GLU A N 1
ATOM 1399 C CA . GLU A 1 170 ? -6.053 -9.704 16.105 1.00 91.75 170 GLU A CA 1
ATOM 1400 C C . GLU A 1 170 ? -6.026 -10.233 14.658 1.00 91.75 170 GLU A C 1
ATOM 1402 O O . GLU A 1 170 ? -5.025 -10.104 13.954 1.00 91.75 170 GLU A O 1
ATOM 1407 N N . GLU A 1 171 ? -7.156 -10.749 14.161 1.00 92.19 171 GLU A N 1
ATOM 1408 C CA . GLU A 1 171 ? -7.277 -11.190 12.768 1.00 92.19 171 GLU A CA 1
ATOM 1409 C C . GLU A 1 171 ? -7.076 -10.037 11.781 1.00 92.19 171 GLU A C 1
ATOM 1411 O O . GLU A 1 171 ? -6.362 -10.195 10.790 1.00 92.19 171 GLU A O 1
ATOM 1416 N N . ALA A 1 172 ? -7.685 -8.876 12.033 1.00 91.62 172 ALA A N 1
ATOM 1417 C CA . ALA A 1 172 ? -7.524 -7.710 11.174 1.00 91.62 172 ALA A CA 1
ATOM 1418 C C . ALA A 1 172 ? -6.101 -7.145 11.268 1.00 91.62 172 ALA A C 1
ATOM 1420 O O . ALA A 1 172 ? -5.516 -6.813 10.239 1.00 91.62 172 ALA A O 1
ATOM 1421 N N . GLU A 1 173 ? -5.520 -7.095 12.468 1.00 93.88 173 GLU A N 1
ATOM 1422 C CA . GLU A 1 173 ? -4.143 -6.646 12.690 1.00 93.88 173 GLU A CA 1
ATOM 1423 C C . GLU A 1 173 ? -3.113 -7.551 11.993 1.00 93.88 173 GLU A C 1
ATOM 1425 O O . GLU A 1 173 ? -2.135 -7.057 11.426 1.00 93.88 173 GLU A O 1
ATOM 1430 N N . SER A 1 174 ? -3.354 -8.867 11.942 1.00 95.75 174 SER A N 1
ATOM 1431 C CA . SER A 1 174 ? -2.478 -9.827 11.251 1.00 95.75 174 SER A CA 1
ATOM 1432 C C . SER A 1 174 ? -2.370 -9.587 9.737 1.00 95.75 174 SER A C 1
ATOM 1434 O O . SER A 1 174 ? -1.402 -10.011 9.107 1.00 95.75 174 SER A O 1
ATOM 1436 N N . ARG A 1 175 ? -3.342 -8.876 9.146 1.00 96.25 175 ARG A N 1
ATOM 1437 C CA . ARG A 1 175 ? -3.385 -8.539 7.713 1.00 96.25 175 ARG A CA 1
ATOM 1438 C C . ARG A 1 175 ? -2.567 -7.296 7.358 1.00 96.25 175 ARG A C 1
ATOM 1440 O O . ARG A 1 175 ? -2.492 -6.964 6.173 1.00 96.25 175 ARG A O 1
ATOM 1447 N N . LEU A 1 176 ? -2.010 -6.585 8.338 1.00 97.12 176 LEU A N 1
ATOM 1448 C CA . LEU A 1 176 ? -1.228 -5.364 8.132 1.00 97.12 176 LEU A CA 1
ATOM 1449 C C . LEU A 1 176 ? 0.272 -5.664 8.045 1.00 97.12 176 LEU A C 1
ATOM 1451 O O . LEU A 1 176 ? 0.783 -6.576 8.697 1.00 97.12 176 LEU A O 1
ATOM 1455 N N . SER A 1 177 ? 0.995 -4.836 7.293 1.00 97.50 177 SER A N 1
ATOM 1456 C CA . SER A 1 177 ? 2.456 -4.770 7.392 1.00 97.50 177 SER A CA 1
AT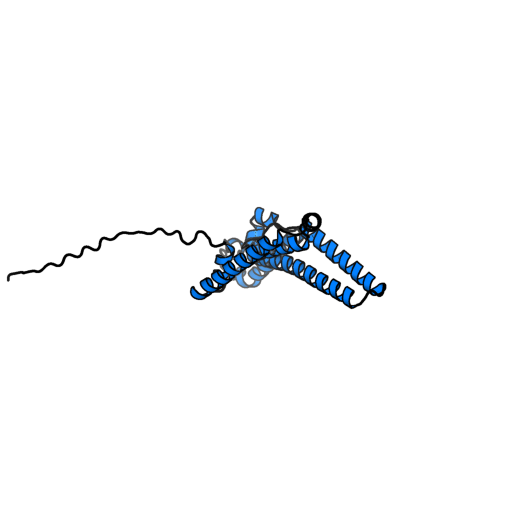OM 1457 C C . SER A 1 177 ? 2.901 -4.147 8.721 1.00 97.50 177 SER A C 1
ATOM 1459 O O . SER A 1 177 ? 2.146 -3.425 9.373 1.00 97.50 177 SER A O 1
ATOM 1461 N N . GLU A 1 178 ? 4.155 -4.358 9.124 1.00 96.00 178 GLU A N 1
ATOM 1462 C CA . GLU A 1 178 ? 4.685 -3.747 10.353 1.00 96.00 178 GLU A CA 1
ATOM 1463 C C . GLU A 1 178 ? 4.631 -2.212 10.316 1.00 96.00 178 GLU A C 1
ATOM 1465 O O . GLU A 1 178 ? 4.279 -1.563 11.304 1.00 96.00 178 GLU A O 1
ATOM 1470 N N . GLN A 1 179 ? 4.897 -1.612 9.154 1.00 97.00 179 GLN A N 1
ATOM 1471 C CA . GLN A 1 179 ? 4.787 -0.165 8.968 1.00 97.00 179 GLN A CA 1
ATOM 1472 C C . GLN A 1 179 ? 3.329 0.305 9.076 1.00 97.00 179 GLN A C 1
ATOM 1474 O O . GLN A 1 179 ? 3.058 1.347 9.676 1.00 97.00 179 GLN A O 1
ATOM 1479 N N . GLU A 1 180 ? 2.385 -0.473 8.542 1.00 97.75 180 GLU A N 1
ATOM 1480 C CA . GLU A 1 180 ? 0.948 -0.206 8.651 1.00 97.75 180 GLU A CA 1
ATOM 1481 C C . GLU A 1 180 ? 0.460 -0.302 10.104 1.00 97.75 180 GLU A C 1
ATOM 1483 O O . GLU A 1 180 ? -0.321 0.546 10.535 1.00 97.75 180 GLU A O 1
ATOM 1488 N N . LYS A 1 181 ? 0.955 -1.264 10.895 1.00 96.50 181 LYS A N 1
ATOM 1489 C CA . LYS A 1 181 ? 0.637 -1.377 12.332 1.00 96.50 181 LYS A CA 1
ATOM 1490 C C . LYS A 1 181 ? 1.138 -0.176 13.128 1.00 96.50 181 LYS A C 1
ATOM 1492 O O . LYS A 1 181 ? 0.447 0.326 14.015 1.00 96.50 181 LYS A O 1
ATOM 1497 N N . VAL A 1 182 ? 2.347 0.303 12.828 1.00 97.00 182 VAL A N 1
ATOM 1498 C CA . VAL A 1 182 ? 2.887 1.527 13.445 1.00 97.00 182 VAL A CA 1
ATOM 1499 C C . VAL A 1 182 ? 2.026 2.736 13.081 1.00 97.00 182 VAL A C 1
ATOM 1501 O O . VAL A 1 182 ? 1.701 3.532 13.960 1.00 97.00 182 VAL A O 1
ATOM 1504 N N . PHE A 1 183 ? 1.618 2.857 11.816 1.00 96.81 183 PHE A N 1
ATOM 1505 C CA . PHE A 1 183 ? 0.718 3.920 11.370 1.00 96.81 183 PHE A CA 1
ATOM 1506 C C . PHE A 1 183 ? -0.641 3.863 12.083 1.00 96.81 183 PHE A C 1
ATOM 1508 O O . PHE A 1 183 ? -1.088 4.883 12.603 1.00 96.81 183 PHE A O 1
ATOM 1515 N N . ALA A 1 184 ? -1.263 2.684 12.172 1.00 95.81 184 ALA A N 1
ATOM 1516 C CA . ALA A 1 184 ? -2.558 2.499 12.827 1.00 95.81 184 ALA A CA 1
ATOM 1517 C C . ALA A 1 184 ? -2.533 2.936 14.300 1.00 95.81 184 ALA A C 1
ATOM 1519 O O . ALA A 1 184 ? -3.424 3.662 14.739 1.00 95.81 184 ALA A O 1
ATOM 1520 N N . ARG A 1 185 ? -1.490 2.541 15.046 1.00 94.62 185 ARG A N 1
ATOM 1521 C CA . ARG A 1 185 ? -1.313 2.928 16.456 1.00 94.62 185 ARG A CA 1
ATOM 1522 C C . ARG A 1 185 ? -1.154 4.434 16.620 1.00 94.62 185 ARG A C 1
ATOM 1524 O O . ARG A 1 185 ? -1.906 5.035 17.377 1.00 94.62 185 ARG A O 1
ATOM 1531 N N . ARG A 1 186 ? -0.249 5.048 15.851 1.00 96.00 186 ARG A N 1
ATOM 1532 C CA . ARG A 1 186 ? -0.027 6.503 15.892 1.00 96.00 186 ARG A CA 1
ATOM 1533 C C . ARG A 1 186 ? -1.294 7.281 15.558 1.00 96.00 186 ARG A C 1
ATOM 1535 O O . ARG A 1 186 ? -1.661 8.193 16.280 1.00 96.00 186 ARG A O 1
ATOM 1542 N N . CYS A 1 187 ? -1.999 6.873 14.505 1.00 93.88 187 CYS A N 1
ATOM 1543 C CA . CYS A 1 187 ? -3.235 7.523 14.088 1.00 93.88 187 CYS A CA 1
ATOM 1544 C C . CYS A 1 187 ? -4.321 7.448 15.178 1.00 93.88 187 CYS A C 1
ATOM 1546 O O . CYS A 1 187 ? -4.995 8.442 15.444 1.00 93.88 187 CYS A O 1
ATOM 1548 N N . ALA A 1 188 ? -4.452 6.302 15.854 1.00 92.38 188 ALA A N 1
ATOM 1549 C CA . ALA A 1 188 ? -5.389 6.147 16.964 1.00 92.38 188 ALA A CA 1
ATOM 1550 C C . ALA A 1 188 ? -4.997 6.978 18.197 1.00 92.38 188 ALA A C 1
ATOM 1552 O O . ALA A 1 188 ? -5.873 7.569 18.828 1.00 92.38 188 ALA A O 1
ATOM 1553 N N . GLU A 1 189 ? -3.706 7.047 18.528 1.00 92.88 189 GLU A N 1
ATOM 1554 C CA . GLU A 1 189 ? -3.174 7.874 19.621 1.00 92.88 189 GLU A CA 1
ATOM 1555 C C . GLU A 1 189 ? -3.408 9.369 19.362 1.00 92.88 189 GLU A C 1
ATOM 1557 O O . GLU A 1 189 ? -3.953 10.066 20.221 1.00 92.88 189 GLU A O 1
ATOM 1562 N N . ASP A 1 190 ? -3.074 9.846 18.161 1.00 94.25 190 ASP A N 1
ATOM 1563 C CA . ASP A 1 190 ? -3.261 11.240 17.753 1.00 94.25 190 ASP A CA 1
ATOM 1564 C C . ASP A 1 190 ? -4.744 11.636 17.791 1.00 94.25 190 ASP A C 1
ATOM 1566 O O . ASP A 1 190 ? -5.106 12.697 18.311 1.00 94.25 190 ASP A O 1
ATOM 1570 N N . LEU A 1 191 ? -5.626 10.759 17.295 1.00 92.12 191 LEU A N 1
ATOM 1571 C CA . LEU A 1 191 ? -7.068 10.991 17.311 1.00 92.12 191 LEU A CA 1
ATOM 1572 C C . LEU A 1 191 ? -7.632 10.995 18.739 1.00 92.12 191 LEU A C 1
ATOM 1574 O O . LEU A 1 191 ? -8.461 11.847 19.070 1.00 92.12 191 LEU A O 1
ATOM 1578 N N . ALA A 1 192 ? -7.183 10.068 19.589 1.00 90.06 192 ALA A N 1
ATOM 1579 C CA . ALA A 1 192 ? -7.606 9.995 20.984 1.00 90.06 192 ALA A CA 1
ATOM 1580 C C . ALA A 1 192 ? -7.220 11.265 21.749 1.00 90.06 192 ALA A C 1
ATOM 1582 O O . ALA A 1 192 ? -8.082 11.870 22.388 1.00 90.06 192 ALA A O 1
ATOM 1583 N N . LYS A 1 193 ? -5.968 11.715 21.605 1.00 93.00 193 LYS A N 1
ATOM 1584 C CA . LYS A 1 193 ? -5.474 12.952 22.218 1.00 93.00 193 LYS A CA 1
ATOM 1585 C C . LYS A 1 193 ? -6.277 14.170 21.761 1.00 93.00 193 LYS A C 1
ATOM 1587 O O . LYS A 1 193 ? -6.729 14.963 22.584 1.00 93.00 193 LYS A O 1
ATOM 1592 N N . HIS A 1 194 ? -6.515 14.293 20.456 1.00 93.69 194 HIS A N 1
ATOM 1593 C CA . HIS A 1 194 ? -7.296 15.399 19.907 1.00 93.69 194 HIS A CA 1
ATOM 1594 C C . HIS A 1 194 ? -8.730 15.434 20.463 1.00 93.69 194 HIS A C 1
ATOM 1596 O O . HIS A 1 194 ? -9.249 16.505 20.796 1.00 93.69 194 HIS A O 1
ATOM 1602 N N . PHE A 1 195 ? -9.388 14.277 20.577 1.00 91.44 195 PHE A N 1
ATOM 1603 C CA . PHE A 1 195 ? -10.731 14.202 21.152 1.00 91.44 195 PHE A CA 1
ATOM 1604 C C . PHE A 1 195 ? -10.754 14.493 22.649 1.00 91.44 195 PHE A C 1
ATOM 1606 O O . PHE A 1 195 ? -11.675 15.182 23.100 1.00 91.44 195 PHE A O 1
ATOM 1613 N N . GLU A 1 196 ? -9.755 14.023 23.396 1.00 91.38 196 GLU A N 1
ATOM 1614 C CA . GLU A 1 196 ? -9.606 14.308 24.822 1.00 91.38 196 GLU A CA 1
ATOM 1615 C C . GLU A 1 196 ? -9.574 15.816 25.085 1.00 91.38 196 GLU A C 1
ATOM 1617 O O . GLU A 1 196 ? -10.428 16.341 25.806 1.00 91.38 196 GLU A O 1
ATOM 1622 N N . GLU A 1 197 ? -8.674 16.524 24.401 1.00 92.38 197 GLU A N 1
ATOM 1623 C CA . GLU A 1 197 ? -8.482 17.970 24.540 1.00 92.38 197 GLU A CA 1
ATOM 1624 C C . GLU A 1 197 ? -9.702 18.780 24.060 1.00 92.38 197 GLU A C 1
ATOM 1626 O O . GLU A 1 197 ? -10.073 19.794 24.660 1.00 92.38 197 GLU A O 1
ATOM 1631 N N . SER A 1 198 ? -10.359 18.339 22.984 1.00 92.81 198 SER A N 1
ATOM 1632 C CA . SER A 1 198 ? -11.411 19.127 22.333 1.00 92.81 198 SER A CA 1
ATOM 1633 C C . SER A 1 198 ? -12.784 18.980 22.993 1.00 92.81 198 SER A C 1
ATOM 1635 O O . SER A 1 198 ? -13.492 19.982 23.192 1.00 92.81 198 SER A O 1
ATOM 1637 N N . VAL A 1 199 ? -13.190 17.741 23.295 1.00 92.69 199 VAL A N 1
ATOM 1638 C CA . VAL A 1 199 ? -14.587 17.401 23.619 1.00 92.69 199 VAL A CA 1
ATOM 1639 C C . VAL A 1 199 ? -14.710 16.516 24.853 1.00 92.69 199 VAL A C 1
ATOM 1641 O O . VAL A 1 199 ? -15.553 16.812 25.697 1.00 92.69 199 VAL A O 1
ATOM 1644 N N . LEU A 1 200 ? -13.913 15.451 24.986 1.00 89.31 200 LEU A N 1
ATOM 1645 C CA . LEU A 1 200 ? -14.205 14.407 25.978 1.00 89.31 200 LEU A CA 1
ATOM 1646 C C . LEU A 1 200 ? -14.107 14.919 27.415 1.00 89.31 200 LEU A C 1
ATOM 1648 O O . LEU A 1 200 ? -14.974 14.586 28.214 1.00 89.31 200 LEU A O 1
ATOM 1652 N N . LEU A 1 201 ? -13.151 15.798 27.732 1.00 89.44 201 LEU A N 1
ATOM 1653 C CA . LEU A 1 201 ? -13.042 16.402 29.070 1.00 89.44 201 LEU A CA 1
ATOM 1654 C C . LEU A 1 201 ? -14.268 17.243 29.471 1.00 89.44 201 LEU A C 1
ATOM 1656 O O . LEU A 1 201 ? -14.479 17.509 30.651 1.00 89.44 201 LEU A O 1
ATOM 1660 N N . LYS A 1 202 ? -15.084 17.668 28.501 1.00 90.75 202 LYS A N 1
ATOM 1661 C CA . LYS A 1 202 ? -16.309 18.450 28.731 1.00 90.75 202 LYS A CA 1
ATOM 1662 C C . LYS A 1 202 ? -17.548 17.564 28.882 1.00 90.75 202 LYS A C 1
ATOM 1664 O O . LYS A 1 202 ? -18.620 18.077 29.200 1.00 90.75 202 LYS A O 1
ATOM 1669 N N . LEU A 1 203 ? -17.429 16.262 28.620 1.00 90.38 203 LEU A N 1
ATOM 1670 C CA . LEU A 1 203 ? -18.532 15.315 28.715 1.00 90.38 203 LEU A CA 1
ATOM 1671 C C . LEU A 1 203 ? -18.615 14.692 30.120 1.00 90.38 203 LEU A C 1
ATOM 1673 O O . LEU A 1 203 ? -17.597 14.563 30.807 1.00 90.38 203 LEU A O 1
ATOM 1677 N N . PRO A 1 204 ? -19.816 14.258 30.548 1.00 90.69 204 PRO A N 1
ATOM 1678 C CA . PRO A 1 204 ? -19.980 13.464 31.763 1.00 90.69 204 PRO A CA 1
ATOM 1679 C C . PRO A 1 204 ? -19.094 12.207 31.750 1.00 90.69 204 PRO A C 1
ATOM 1681 O O . PRO A 1 204 ? -18.831 11.648 30.685 1.00 90.69 204 PRO A O 1
ATOM 1684 N N . GLU A 1 205 ? -18.663 11.742 32.927 1.00 85.06 205 GLU A N 1
ATOM 1685 C CA . GLU A 1 205 ? -17.637 10.692 33.108 1.00 85.06 205 GLU A CA 1
ATOM 1686 C C . GLU A 1 205 ? -17.875 9.410 32.292 1.00 85.06 205 GLU A C 1
ATOM 1688 O O . GLU A 1 205 ? -16.939 8.770 31.810 1.00 85.06 205 GLU A O 1
ATOM 1693 N N . ASN A 1 206 ? -19.135 9.039 32.066 1.00 86.31 206 ASN A N 1
ATOM 1694 C CA . ASN A 1 206 ? -19.499 7.856 31.289 1.00 86.31 206 ASN A CA 1
ATOM 1695 C C . ASN A 1 206 ? -19.212 7.980 29.778 1.00 86.31 206 ASN A C 1
ATOM 1697 O O . ASN A 1 206 ? -19.172 6.959 29.091 1.00 86.31 206 ASN A O 1
ATOM 1701 N N . TYR A 1 207 ? -18.969 9.190 29.268 1.00 84.19 207 TYR A N 1
ATOM 1702 C CA . TYR A 1 207 ? -18.728 9.489 27.853 1.00 84.19 207 TYR A CA 1
ATOM 1703 C C . TYR A 1 207 ? -17.303 9.981 27.555 1.00 84.19 207 TYR A C 1
ATOM 1705 O O . TYR A 1 207 ? -17.027 10.411 26.440 1.00 84.19 207 TYR A O 1
ATOM 1713 N N . GLN A 1 208 ? -16.377 9.908 28.511 1.00 86.50 208 GLN A N 1
ATOM 1714 C CA . GLN A 1 208 ? -15.021 10.448 28.333 1.00 86.50 208 GLN A CA 1
ATOM 1715 C C . GLN A 1 208 ? -14.068 9.520 27.556 1.00 86.50 208 GLN A C 1
ATOM 1717 O O . GLN A 1 208 ? -12.910 9.859 27.348 1.00 86.50 208 GLN A O 1
ATOM 1722 N N . SER A 1 209 ? -14.524 8.340 27.119 1.00 84.75 209 SER A N 1
ATOM 1723 C CA . SER A 1 209 ? -13.678 7.350 26.441 1.00 84.75 209 SER A CA 1
ATOM 1724 C C . SER A 1 209 ? -14.121 7.100 25.003 1.00 84.75 209 SER A C 1
ATOM 1726 O O . SER A 1 209 ? -15.220 6.598 24.769 1.00 84.75 209 SER A O 1
ATOM 1728 N N . VAL A 1 210 ? -13.213 7.355 24.054 1.00 80.62 210 VAL A N 1
ATOM 1729 C CA . VAL A 1 210 ? -13.416 7.100 22.615 1.00 80.62 210 VAL A CA 1
ATOM 1730 C C . VAL A 1 210 ? -13.684 5.618 22.339 1.00 80.62 210 VAL A C 1
ATOM 1732 O O . VAL A 1 210 ? -14.594 5.273 21.594 1.00 80.62 210 VAL A O 1
ATOM 1735 N N . LEU A 1 211 ? -12.928 4.726 22.985 1.00 75.81 211 LEU A N 1
ATOM 1736 C CA . LEU A 1 211 ? -13.023 3.279 22.762 1.00 75.81 211 LEU A CA 1
ATOM 1737 C C . LEU A 1 211 ? -14.331 2.672 23.278 1.00 75.81 211 LEU A C 1
ATOM 1739 O O . LEU A 1 211 ? -14.791 1.665 22.747 1.00 75.81 211 LEU A O 1
ATOM 1743 N N . LYS A 1 212 ? -14.937 3.267 24.314 1.00 76.69 212 LYS A N 1
ATOM 1744 C CA . LYS A 1 212 ? -16.256 2.833 24.800 1.00 76.69 212 LYS A CA 1
ATOM 1745 C C . LYS A 1 212 ? -17.378 3.220 23.836 1.00 76.69 212 LYS A C 1
ATOM 1747 O O . LYS A 1 212 ? -18.404 2.554 23.827 1.00 76.69 212 LYS A O 1
ATOM 1752 N N . GLN A 1 213 ? -17.191 4.296 23.072 1.00 71.75 213 GLN A N 1
ATOM 1753 C CA . GLN A 1 213 ? -18.202 4.866 22.178 1.00 71.75 213 GLN A CA 1
ATOM 1754 C C . GLN A 1 213 ? -18.134 4.331 20.746 1.00 71.75 213 GLN A C 1
ATOM 1756 O O . GLN A 1 213 ? -19.081 4.508 19.989 1.00 71.75 213 GLN A O 1
ATOM 1761 N N . SER A 1 214 ? -17.028 3.700 20.354 1.00 66.25 214 SER A N 1
ATOM 1762 C CA . SER A 1 214 ? -16.842 3.111 19.023 1.00 66.25 214 SER A CA 1
ATOM 1763 C C . SER A 1 214 ? -17.391 1.679 18.895 1.00 66.25 214 SER A C 1
ATOM 1765 O O . SER A 1 214 ? -17.025 0.963 17.959 1.00 66.25 214 SER A O 1
ATOM 1767 N N . LEU A 1 215 ? -18.262 1.270 19.826 1.00 53.00 215 LEU A N 1
ATOM 1768 C CA . LEU A 1 215 ? -18.953 -0.024 19.901 1.00 53.00 215 LEU A CA 1
ATOM 1769 C C . LEU A 1 215 ? -20.440 0.143 19.584 1.00 53.00 215 LEU A C 1
ATOM 1771 O O . LEU A 1 215 ? -20.982 -0.778 18.935 1.00 53.00 215 LEU A O 1
#

Organism: Brassica carinata (NCBI:txid52824)

Secondary structure (DSSP, 8-state):
--------------------S-SSSSS-HHHHHHHHHTT--HHHHHHHHHHHHHHHHHHHHHHHHTTTS-TTTHHHHTS--HHHHHHHHHHHHHH-SSPPPP-HHHHHHHHHHHHHHHHHHHHHHHTT--HHHHHHHHHHHHHHHHHHHHHHHHHHHHHHHTHHHHHH-HHHHHTS-HHHHHHHHHHHHHHHHHHHHHTGGGS-GGG--HHHH--

Radius of gyration: 29.22 Å; chains: 1; bounding box: 115×42×65 Å

Sequence (215 aa):
MRHLNTVWAKTTITLRPNKSPQVWRRIPTRLFLFAARFSLTASETETFQRDYQQREREETDLMASNSDMGSADFESLSSTSDVELLKRAWRNEKAAPEILPYEGALVERAKGQIELVEENIEDYVKNGIDPLVVSLYQMDLDRTQFLLRSYLRVRLLKIEKFMFHILKSEEAESRLSEQEKVFARRCAEDLAKHFEESVLLKLPENYQSVLKQSL